Protein AF-A0A0X3NY99-F1 (afdb_monomer)

Organism: Schistocephalus solidus (NCBI:txid70667)

Mean predicted aligned error: 17.52 Å

Solvent-accessible surface area (backbone atoms only — not comparable to full-atom values): 20628 Å² total; per-residue (Å²): 119,74,72,58,57,55,53,50,52,50,50,52,51,49,51,52,50,50,49,58,66,66,65,71,75,71,83,40,80,50,35,32,21,33,35,80,56,89,59,31,29,34,32,35,40,32,80,42,65,66,62,36,57,76,69,66,36,50,80,42,57,38,45,43,56,92,52,37,36,35,38,44,75,64,87,84,78,73,93,54,57,90,90,67,53,55,82,31,26,33,63,29,76,45,14,43,20,51,46,26,52,83,72,41,95,73,23,37,31,24,41,33,44,40,46,62,32,54,64,41,66,38,40,17,30,32,54,18,42,34,61,54,24,28,31,43,36,25,54,87,21,35,40,18,37,34,37,47,23,53,41,66,30,69,42,31,26,38,40,32,35,18,53,76,34,46,61,78,47,36,40,23,38,25,67,44,48,43,37,40,39,34,37,67,29,47,72,37,53,47,39,79,48,45,30,22,19,66,91,44,73,52,34,36,33,39,37,58,41,83,42,70,52,31,87,47,51,58,48,38,36,35,69,64,83,72,93,62,91,74,82,62,86,59,44,56,48,43,79,36,88,63,54,62,72,64,66,43,76,79,44,63,53,39,54,53,25,45,52,51,38,48,49,72,58,52,74,74,74,66,77,89,78,89,72,83,89,81,91,74,91,76,90,79,78,92,80,86,77,90,85,62,101,76,52,76,64,62,55,49,51,52,69,55,51,50,57,53,53,50,50,53,53,51,52,51,50,52,53,50,50,53,53,53,54,65,72,65,68,85,79,86,84,82,89,84,87,84,86,82,87,83,81,89,83,87,84,84,88,83,90,82,90,87,84,89,86,82,88,87,134

pLDDT: mean 73.37, std 21.92, range [28.08, 96.94]

Structure (mmCIF, N/CA/C/O backbone):
data_AF-A0A0X3NY99-F1
#
_entry.id   AF-A0A0X3NY99-F1
#
loop_
_atom_site.group_PDB
_atom_site.id
_atom_site.type_symbol
_atom_site.label_atom_id
_atom_site.label_alt_id
_atom_site.label_comp_id
_atom_site.label_asym_id
_atom_site.label_entity_id
_atom_site.label_seq_id
_atom_site.pdbx_PDB_ins_code
_atom_site.Cartn_x
_atom_site.Cartn_y
_atom_site.Cartn_z
_atom_site.occupancy
_atom_site.B_iso_or_equiv
_atom_site.auth_seq_id
_atom_site.auth_comp_id
_atom_site.auth_asym_id
_atom_site.auth_atom_id
_atom_site.pdbx_PDB_model_num
ATOM 1 N N . MET A 1 1 ? -4.166 2.320 -66.058 1.00 49.53 1 MET A N 1
ATOM 2 C CA . MET A 1 1 ? -3.593 1.558 -64.921 1.00 49.53 1 MET A CA 1
ATOM 3 C C . MET A 1 1 ? -2.585 2.357 -64.080 1.00 49.53 1 MET A C 1
ATOM 5 O O . MET A 1 1 ? -2.548 2.156 -62.877 1.00 49.53 1 MET A O 1
ATOM 9 N N . GLN A 1 2 ? -1.841 3.323 -64.636 1.00 46.44 2 GLN A N 1
ATOM 10 C CA . GLN A 1 2 ? -0.800 4.085 -63.911 1.00 46.44 2 GLN A CA 1
ATOM 11 C C . GLN A 1 2 ? -1.302 4.972 -62.745 1.00 46.44 2 GLN A C 1
ATOM 13 O O . GLN A 1 2 ? -0.638 5.065 -61.718 1.00 46.44 2 GLN A O 1
ATOM 18 N N . ASN A 1 3 ? -2.510 5.546 -62.838 1.00 46.44 3 ASN A N 1
ATOM 19 C CA . ASN A 1 3 ? -3.075 6.386 -61.764 1.00 46.44 3 ASN A CA 1
ATOM 20 C C . ASN A 1 3 ? -3.508 5.599 -60.512 1.00 46.44 3 ASN A C 1
ATOM 22 O O . ASN A 1 3 ? -3.631 6.186 -59.441 1.00 46.44 3 ASN A O 1
ATOM 26 N N . MET A 1 4 ? -3.727 4.283 -60.621 1.00 48.66 4 MET A N 1
ATOM 27 C CA . MET A 1 4 ? -4.177 3.464 -59.488 1.00 48.66 4 MET A CA 1
ATOM 28 C C . MET A 1 4 ? -3.021 3.135 -58.532 1.00 48.66 4 MET A C 1
ATOM 30 O O . MET A 1 4 ? -3.202 3.145 -57.318 1.00 48.66 4 MET A O 1
ATOM 34 N N . HIS A 1 5 ? -1.814 2.934 -59.072 1.00 51.00 5 HIS A N 1
ATOM 35 C CA . HIS A 1 5 ? -0.607 2.705 -58.274 1.00 51.00 5 HIS A CA 1
ATOM 36 C C . HIS A 1 5 ? -0.169 3.956 -57.508 1.00 51.00 5 HIS A C 1
ATOM 38 O O . HIS A 1 5 ? 0.256 3.847 -56.361 1.00 51.00 5 HIS A O 1
ATOM 44 N N . LEU A 1 6 ? -0.347 5.144 -58.095 1.00 53.19 6 LEU A N 1
ATOM 45 C CA . LEU A 1 6 ? -0.031 6.407 -57.427 1.00 53.19 6 LEU A CA 1
ATOM 46 C C . LEU A 1 6 ? -0.976 6.679 -56.246 1.00 53.19 6 LEU A C 1
ATOM 48 O O . LEU A 1 6 ? -0.527 7.099 -55.184 1.00 53.19 6 LEU A O 1
ATOM 52 N N . LEU A 1 7 ? -2.271 6.380 -56.398 1.00 57.38 7 LEU A N 1
ATOM 53 C CA . LEU A 1 7 ? -3.254 6.539 -55.321 1.00 57.38 7 LEU A CA 1
ATOM 54 C C . LEU A 1 7 ? -3.035 5.536 -54.178 1.00 57.38 7 LEU A C 1
ATOM 56 O O . LEU A 1 7 ? -3.223 5.879 -53.011 1.00 57.38 7 LEU A O 1
ATOM 60 N N . LEU A 1 8 ? -2.619 4.309 -54.508 1.00 61.91 8 LEU A N 1
ATOM 61 C CA . LEU A 1 8 ? -2.281 3.285 -53.522 1.00 61.91 8 LEU A CA 1
ATOM 62 C C . LEU A 1 8 ? -1.019 3.670 -52.737 1.00 61.91 8 LEU A C 1
ATOM 64 O O . LEU A 1 8 ? -1.021 3.599 -51.512 1.00 61.91 8 LEU A O 1
ATOM 68 N N . ALA A 1 9 ? 0.018 4.155 -53.427 1.00 65.19 9 ALA A N 1
ATOM 69 C CA . ALA A 1 9 ? 1.240 4.641 -52.796 1.00 65.19 9 ALA A CA 1
ATOM 70 C C . ALA A 1 9 ? 0.967 5.838 -51.872 1.00 65.19 9 ALA A C 1
ATOM 72 O O . ALA A 1 9 ? 1.458 5.860 -50.746 1.00 65.19 9 ALA A O 1
ATOM 73 N N . LEU A 1 10 ? 0.119 6.786 -52.292 1.00 62.00 10 LEU A N 1
ATOM 74 C CA . LEU A 1 10 ? -0.266 7.923 -51.451 1.00 62.00 10 LEU A CA 1
ATOM 75 C C . LEU A 1 10 ? -1.068 7.491 -50.220 1.00 62.00 10 LEU A C 1
ATOM 77 O O . LEU A 1 10 ? -0.847 8.033 -49.143 1.00 62.00 10 LEU A O 1
ATOM 81 N N . ARG A 1 11 ? -1.969 6.506 -50.347 1.00 61.19 11 ARG A N 1
ATOM 82 C CA . ARG A 1 11 ? -2.712 5.966 -49.198 1.00 61.19 11 ARG A CA 1
ATOM 83 C C . ARG A 1 11 ? -1.803 5.247 -48.212 1.00 61.19 11 ARG A C 1
ATOM 85 O O . ARG A 1 11 ? -1.971 5.454 -47.021 1.00 61.19 11 ARG A O 1
ATOM 92 N N . ILE A 1 12 ? -0.844 4.455 -48.689 1.00 71.31 12 ILE A N 1
ATOM 93 C CA . ILE A 1 12 ? 0.133 3.760 -47.835 1.00 71.31 12 ILE A CA 1
ATOM 94 C C . ILE A 1 12 ? 1.032 4.774 -47.118 1.00 71.31 12 ILE A C 1
ATOM 96 O O . ILE A 1 12 ? 1.251 4.657 -45.914 1.00 71.31 12 ILE A O 1
ATOM 100 N N . LEU A 1 13 ? 1.489 5.809 -47.828 1.00 64.31 13 LEU A N 1
ATOM 101 C CA . LEU A 1 13 ? 2.295 6.880 -47.248 1.00 64.31 13 LEU A CA 1
ATOM 102 C C . LEU A 1 13 ? 1.503 7.671 -46.199 1.00 64.31 13 LEU A C 1
ATOM 104 O O . LEU A 1 13 ? 2.017 7.923 -45.115 1.00 64.31 13 LEU A O 1
ATOM 108 N N . PHE A 1 14 ? 0.242 8.011 -46.490 1.00 60.47 14 PHE A N 1
ATOM 109 C CA . PHE A 1 14 ? -0.636 8.699 -45.545 1.00 60.47 14 PHE A CA 1
ATOM 110 C C . PHE A 1 14 ? -0.913 7.826 -44.323 1.00 60.47 14 PHE A C 1
ATOM 112 O O . PHE A 1 14 ? -0.825 8.331 -43.215 1.00 60.47 14 PHE A O 1
ATOM 119 N N . PHE A 1 15 ? -1.144 6.519 -44.509 1.00 54.94 15 PHE A N 1
ATOM 120 C CA . PHE A 1 15 ? -1.345 5.566 -43.417 1.00 54.94 15 PHE A CA 1
ATOM 121 C C . PHE A 1 15 ? -0.111 5.494 -42.511 1.00 54.94 15 PHE A C 1
ATOM 123 O O . PHE A 1 15 ? -0.254 5.627 -41.299 1.00 54.94 15 PHE A O 1
ATOM 130 N N . HIS A 1 16 ? 1.095 5.383 -43.082 1.00 53.84 16 HIS A N 1
ATOM 131 C CA . HIS A 1 16 ? 2.349 5.393 -42.322 1.00 53.84 16 HIS A CA 1
ATOM 132 C C . HIS A 1 16 ? 2.626 6.732 -41.634 1.00 53.84 16 HIS A C 1
ATOM 134 O O . HIS A 1 16 ? 3.081 6.727 -40.495 1.00 53.84 16 HIS A O 1
ATOM 140 N N . LEU A 1 17 ? 2.307 7.865 -42.265 1.00 49.62 17 LEU A N 1
ATOM 141 C CA . LEU A 1 17 ? 2.436 9.193 -41.659 1.00 49.62 17 LEU A CA 1
ATOM 142 C C . LEU A 1 17 ? 1.430 9.404 -40.523 1.00 49.62 17 LEU A C 1
ATOM 144 O O . LEU A 1 17 ? 1.821 9.890 -39.469 1.00 49.62 17 LEU A O 1
ATOM 148 N N . THR A 1 18 ? 0.172 8.973 -40.665 1.00 50.78 18 THR A N 1
ATOM 149 C CA . THR A 1 18 ? -0.770 8.962 -39.535 1.00 50.78 18 THR A CA 1
ATOM 150 C C . THR A 1 18 ? -0.329 8.000 -38.441 1.00 50.78 18 THR A C 1
ATOM 152 O O . THR A 1 18 ? -0.473 8.347 -37.282 1.00 50.78 18 THR A O 1
ATOM 155 N N . PHE A 1 19 ? 0.263 6.845 -38.760 1.00 44.38 19 PHE A N 1
ATOM 156 C CA . PHE A 1 19 ? 0.777 5.910 -37.752 1.00 44.38 19 PHE A CA 1
ATOM 157 C C . PHE A 1 19 ? 2.019 6.453 -37.025 1.00 44.38 19 PHE A C 1
ATOM 159 O O . PHE A 1 19 ? 2.199 6.182 -35.846 1.00 44.38 19 PHE A O 1
ATOM 166 N N . LEU A 1 20 ? 2.846 7.265 -37.689 1.00 43.69 20 LEU A N 1
ATOM 167 C CA . LEU A 1 20 ? 3.987 7.962 -37.081 1.00 43.69 20 LEU A CA 1
ATOM 168 C C . LEU A 1 20 ? 3.565 9.183 -36.250 1.00 43.69 20 LEU A C 1
ATOM 170 O O . LEU A 1 20 ? 4.181 9.459 -35.228 1.00 43.69 20 LEU A O 1
ATOM 174 N N . VAL A 1 21 ? 2.507 9.893 -36.656 1.00 42.41 21 VAL A N 1
ATOM 175 C CA . VAL A 1 21 ? 1.999 11.081 -35.945 1.00 42.41 21 VAL A CA 1
ATOM 176 C C . VAL A 1 21 ? 1.042 10.707 -34.800 1.00 42.41 21 VAL A C 1
ATOM 178 O O . VAL A 1 21 ? 1.053 11.370 -33.768 1.00 42.41 21 VAL A O 1
ATOM 181 N N . TYR A 1 22 ? 0.271 9.618 -34.919 1.00 37.50 22 TYR A N 1
ATOM 182 C CA . TYR A 1 22 ? -0.543 9.053 -33.827 1.00 37.50 22 TYR A CA 1
ATOM 183 C C . TYR A 1 22 ? 0.180 7.981 -33.000 1.00 37.50 22 TYR A C 1
ATOM 185 O O . TYR A 1 22 ? -0.293 7.634 -31.924 1.00 37.50 22 TYR A O 1
ATOM 193 N N . GLY A 1 23 ? 1.329 7.475 -33.452 1.00 30.48 23 GLY A N 1
ATOM 194 C CA . GLY A 1 23 ? 2.183 6.573 -32.670 1.00 30.48 23 GLY A CA 1
ATOM 195 C C . GLY A 1 23 ? 3.039 7.286 -31.618 1.00 30.48 23 GLY A C 1
ATOM 196 O O . GLY A 1 23 ? 3.800 6.635 -30.913 1.00 30.48 23 GLY A O 1
ATOM 197 N N . GLY A 1 24 ? 2.938 8.617 -31.523 1.00 34.81 24 GLY A N 1
ATOM 198 C CA . GLY A 1 24 ? 3.736 9.466 -30.635 1.00 34.81 24 GLY A CA 1
ATOM 199 C C . GLY A 1 24 ? 3.033 9.933 -29.357 1.00 34.81 24 GLY A C 1
ATOM 200 O O . GLY A 1 24 ? 3.545 10.827 -28.690 1.00 34.81 24 GLY A O 1
ATOM 201 N N . THR A 1 25 ? 1.869 9.381 -29.002 1.00 38.03 25 THR A N 1
ATOM 202 C CA . THR A 1 25 ? 1.150 9.734 -27.763 1.00 38.03 25 THR A CA 1
ATOM 203 C C . THR A 1 25 ? 0.807 8.506 -26.929 1.00 38.03 25 THR A C 1
ATOM 205 O O . THR A 1 25 ? -0.345 8.242 -26.599 1.00 38.03 25 THR A O 1
ATOM 208 N N . GLU A 1 26 ? 1.831 7.773 -26.512 1.00 41.28 26 GLU A N 1
ATOM 209 C CA . GLU A 1 26 ? 1.700 6.824 -25.413 1.00 41.28 26 GLU A CA 1
ATOM 210 C C . GLU A 1 26 ? 2.499 7.326 -24.212 1.00 41.28 26 GLU A C 1
ATOM 212 O O . GLU A 1 26 ? 3.695 7.094 -24.092 1.00 41.28 26 GLU A O 1
ATOM 217 N N . LEU A 1 27 ? 1.807 8.005 -23.288 1.00 44.50 27 LEU A N 1
ATOM 218 C CA . LEU A 1 27 ? 2.199 8.173 -21.877 1.00 44.50 27 LEU A CA 1
ATOM 219 C C . LEU A 1 27 ? 2.242 6.795 -21.171 1.00 44.50 27 LEU A C 1
ATOM 221 O O . LEU A 1 27 ? 1.573 6.577 -20.160 1.00 44.50 27 LEU A O 1
ATOM 225 N N . ARG A 1 28 ? 2.933 5.815 -21.758 1.00 51.72 28 ARG A N 1
ATOM 226 C CA . ARG A 1 28 ? 2.834 4.414 -21.352 1.00 51.72 28 ARG A CA 1
ATOM 227 C C . ARG A 1 28 ? 3.662 4.082 -20.136 1.00 51.72 28 ARG A C 1
ATOM 229 O O . ARG A 1 28 ? 3.281 3.186 -19.388 1.00 51.72 28 ARG A O 1
ATOM 236 N N . ASP A 1 29 ? 4.766 4.765 -19.911 1.00 72.44 29 ASP A N 1
ATOM 237 C CA . ASP A 1 29 ? 5.800 4.003 -19.250 1.00 72.44 29 ASP A CA 1
ATOM 238 C C . ASP A 1 29 ? 5.868 4.257 -17.744 1.00 72.44 29 ASP A C 1
ATOM 240 O O . ASP A 1 29 ? 6.500 5.192 -17.257 1.00 72.44 29 ASP A O 1
ATOM 244 N N . CYS A 1 30 ? 5.210 3.377 -16.987 1.00 85.19 30 CYS A N 1
ATOM 245 C CA . CYS A 1 30 ? 5.759 2.984 -15.699 1.00 85.19 30 CYS A CA 1
ATOM 246 C C . CYS A 1 30 ? 6.709 1.809 -15.922 1.00 85.19 30 CYS A C 1
ATOM 248 O O . CYS A 1 30 ? 6.423 0.898 -16.698 1.00 85.19 30 CYS A O 1
ATOM 250 N N . PHE A 1 31 ? 7.852 1.835 -15.247 1.00 90.06 31 PHE A N 1
ATOM 251 C CA . PHE A 1 31 ? 8.879 0.816 -15.399 1.00 90.06 31 PHE A CA 1
ATOM 252 C C . PHE A 1 31 ? 9.045 0.114 -14.071 1.00 90.06 31 PHE A C 1
ATOM 254 O O . PHE A 1 31 ? 9.527 0.710 -13.114 1.00 90.06 31 PHE A O 1
ATOM 261 N N . CYS A 1 32 ? 8.639 -1.145 -14.004 1.00 92.81 32 CYS A N 1
ATOM 262 C CA . CYS A 1 32 ? 8.872 -1.973 -12.837 1.00 92.81 32 CYS A CA 1
ATOM 263 C C . CYS A 1 32 ? 9.519 -3.274 -13.274 1.00 92.81 32 CYS A C 1
ATOM 265 O O . CYS A 1 32 ? 9.256 -3.790 -14.358 1.00 92.81 32 CYS A O 1
ATOM 267 N N . GLY A 1 33 ? 10.366 -3.804 -12.411 1.00 92.19 33 GLY A N 1
ATOM 268 C CA . GLY A 1 33 ? 10.992 -5.091 -12.600 1.00 92.19 33 GLY A CA 1
ATOM 269 C C . GLY A 1 33 ? 11.186 -5.785 -11.268 1.00 92.19 33 GLY A C 1
ATOM 270 O O . GLY A 1 33 ? 10.981 -5.191 -10.208 1.00 92.19 33 GLY A O 1
ATOM 271 N N . TYR A 1 34 ? 11.619 -7.036 -11.308 1.00 92.06 34 TYR A N 1
ATOM 272 C CA . TYR A 1 34 ? 12.092 -7.727 -10.121 1.00 92.06 34 TYR A CA 1
ATOM 273 C C . TYR A 1 34 ? 13.532 -8.195 -10.275 1.00 92.06 34 TYR A C 1
ATOM 275 O O . TYR A 1 34 ? 14.031 -8.436 -11.373 1.00 92.06 34 TYR A O 1
ATOM 283 N N . LYS A 1 35 ? 14.195 -8.364 -9.137 1.00 91.06 35 LYS A N 1
ATOM 284 C CA . LYS A 1 35 ? 15.495 -9.015 -9.039 1.00 91.06 35 LYS A CA 1
ATOM 285 C C . LYS A 1 35 ? 15.429 -10.107 -7.988 1.00 91.06 35 LYS A C 1
ATOM 287 O O . LYS A 1 35 ? 14.761 -9.970 -6.965 1.00 91.06 35 LYS A O 1
ATOM 292 N N . ARG A 1 36 ? 16.132 -11.208 -8.229 1.00 88.31 36 ARG A N 1
ATOM 293 C CA . ARG A 1 36 ? 16.238 -12.285 -7.249 1.00 88.31 36 ARG A CA 1
ATOM 294 C C . ARG A 1 36 ? 17.092 -11.848 -6.056 1.00 88.31 36 ARG A C 1
ATOM 296 O O . ARG A 1 36 ? 18.197 -11.335 -6.224 1.00 88.31 36 ARG A O 1
ATOM 303 N N . SER A 1 37 ? 16.584 -12.097 -4.856 1.00 87.88 37 SER A N 1
ATOM 304 C CA . SER A 1 37 ? 17.276 -11.919 -3.582 1.00 87.88 37 SER A CA 1
ATOM 305 C C . SER A 1 37 ? 17.074 -13.181 -2.741 1.00 87.88 37 SER A C 1
ATOM 307 O O . SER A 1 37 ? 16.040 -13.380 -2.100 1.00 87.88 37 SER A O 1
ATOM 309 N N . GLY A 1 38 ? 18.038 -14.104 -2.823 1.00 86.69 38 GLY A N 1
ATOM 310 C CA . GLY A 1 38 ? 17.925 -15.433 -2.220 1.00 86.69 38 GLY A CA 1
ATOM 311 C C . GLY A 1 38 ? 16.775 -16.249 -2.826 1.00 86.69 38 GLY A C 1
ATOM 312 O O . GLY A 1 38 ? 16.781 -16.555 -4.020 1.00 86.69 38 GLY A O 1
ATOM 313 N N . MET A 1 39 ? 15.792 -16.609 -1.994 1.00 86.69 39 MET A N 1
ATOM 314 C CA . MET A 1 39 ? 14.594 -17.357 -2.407 1.00 86.69 39 MET A CA 1
ATOM 315 C C . MET A 1 39 ? 13.408 -16.456 -2.791 1.00 86.69 39 MET A C 1
ATOM 317 O O . MET A 1 39 ? 12.342 -16.974 -3.114 1.00 86.69 39 MET A O 1
ATOM 321 N N . LEU A 1 40 ? 13.568 -15.130 -2.750 1.00 89.19 40 LEU A N 1
ATOM 322 C CA . LEU A 1 40 ? 12.510 -14.166 -3.054 1.00 89.19 40 LEU A CA 1
ATOM 323 C C . LEU A 1 40 ? 12.812 -13.393 -4.338 1.00 89.19 40 LEU A C 1
ATOM 325 O O . LEU A 1 40 ? 13.968 -13.109 -4.655 1.00 89.19 40 LEU A O 1
ATOM 329 N N . ALA A 1 41 ? 11.759 -13.012 -5.054 1.00 91.31 41 ALA A N 1
ATOM 330 C CA . ALA A 1 41 ? 11.822 -11.976 -6.075 1.00 91.31 41 ALA A CA 1
ATOM 331 C C . ALA A 1 41 ? 11.463 -10.629 -5.438 1.00 91.31 41 ALA A C 1
ATOM 333 O O . ALA A 1 41 ? 10.401 -10.493 -4.831 1.00 91.31 41 ALA A O 1
ATOM 334 N N . MET A 1 42 ? 12.341 -9.640 -5.568 1.00 93.31 42 MET A N 1
ATOM 335 C CA . MET A 1 42 ? 12.140 -8.303 -5.022 1.00 93.31 42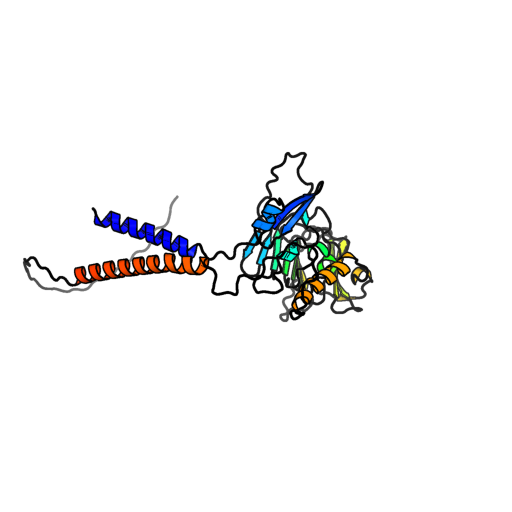 MET A CA 1
ATOM 336 C C . MET A 1 42 ? 11.734 -7.339 -6.130 1.00 93.31 42 MET A C 1
ATOM 338 O O . MET A 1 42 ? 12.495 -7.129 -7.072 1.00 93.31 42 MET A O 1
ATOM 342 N N . LEU A 1 43 ? 10.525 -6.793 -6.027 1.00 94.81 43 LEU A N 1
ATOM 343 C CA . LEU A 1 43 ? 9.932 -5.855 -6.973 1.00 94.81 43 LEU A CA 1
ATOM 344 C C . LEU A 1 43 ? 10.416 -4.428 -6.697 1.00 94.81 43 LEU A C 1
ATOM 346 O O . LEU A 1 43 ? 10.342 -3.953 -5.561 1.00 94.81 43 LEU A O 1
ATOM 350 N N . ARG A 1 44 ? 10.807 -3.724 -7.759 1.00 94.62 44 ARG A N 1
ATOM 351 C CA . ARG A 1 44 ? 11.143 -2.301 -7.742 1.00 94.62 44 ARG A CA 1
ATOM 352 C C . ARG A 1 44 ? 10.680 -1.610 -9.019 1.00 94.62 44 ARG A C 1
ATOM 354 O O . ARG A 1 44 ? 10.738 -2.184 -10.103 1.00 94.62 44 ARG A O 1
ATOM 361 N N . CYS A 1 45 ? 10.245 -0.370 -8.881 1.00 93.19 45 CYS A N 1
ATOM 362 C CA . CYS A 1 45 ? 9.914 0.532 -9.964 1.00 93.19 45 CYS A CA 1
ATOM 363 C C . CYS A 1 45 ? 10.990 1.605 -10.117 1.00 93.19 45 CYS A C 1
ATOM 365 O O . CYS A 1 45 ? 11.723 1.907 -9.177 1.00 93.19 45 CYS A O 1
ATOM 367 N N . PHE A 1 46 ? 11.090 2.134 -11.329 1.00 90.12 46 PHE A N 1
ATOM 368 C CA . PHE A 1 46 ? 12.149 3.017 -11.784 1.00 90.12 46 PHE A CA 1
ATOM 369 C C . PHE A 1 46 ? 11.547 4.176 -12.584 1.00 90.12 46 PHE A C 1
ATOM 371 O O . PHE A 1 46 ? 10.504 4.006 -13.225 1.00 90.12 46 PHE A O 1
ATOM 378 N N . PRO A 1 47 ? 12.218 5.339 -12.616 1.00 83.75 47 PRO A N 1
ATOM 379 C CA . PRO A 1 47 ? 11.730 6.498 -13.355 1.00 83.75 47 PRO A CA 1
ATOM 380 C C . PRO A 1 47 ? 11.827 6.312 -14.876 1.00 83.75 47 PRO A C 1
ATOM 382 O O . PRO A 1 47 ? 11.062 6.926 -15.612 1.00 83.75 47 PRO A O 1
ATOM 385 N N . ASN A 1 48 ? 12.758 5.479 -15.363 1.00 84.12 48 ASN A N 1
ATOM 386 C CA . ASN A 1 48 ? 12.862 5.119 -16.777 1.00 84.12 48 ASN A CA 1
ATOM 387 C C . ASN A 1 48 ? 13.387 3.683 -16.992 1.00 84.12 48 ASN A C 1
ATOM 389 O O . ASN A 1 48 ? 13.909 3.046 -16.071 1.00 84.12 48 ASN A O 1
ATOM 393 N N . LYS A 1 49 ? 13.266 3.188 -18.232 1.00 84.50 49 LYS A N 1
ATOM 394 C CA . LYS A 1 49 ? 13.731 1.855 -18.650 1.00 84.50 49 LYS A CA 1
ATOM 395 C C . LYS A 1 49 ? 15.236 1.649 -18.474 1.00 84.50 49 LYS A C 1
ATOM 397 O O . LYS A 1 49 ? 15.658 0.543 -18.138 1.00 84.50 49 LYS A O 1
ATOM 402 N N . ASP A 1 50 ? 16.032 2.687 -18.709 1.00 84.56 50 ASP A N 1
ATOM 403 C CA . ASP A 1 50 ? 17.494 2.596 -18.717 1.00 84.56 50 ASP A CA 1
ATOM 404 C C . ASP A 1 50 ? 18.033 2.301 -17.315 1.00 84.56 50 ASP A C 1
ATOM 406 O O . ASP A 1 50 ? 18.908 1.450 -17.156 1.00 84.56 50 ASP A O 1
ATOM 410 N N . PHE A 1 51 ? 17.446 2.912 -16.279 1.00 81.44 51 PHE A N 1
ATOM 411 C CA . PHE A 1 51 ? 17.780 2.606 -14.885 1.00 81.44 51 PHE A CA 1
ATOM 412 C C . PHE A 1 51 ? 17.449 1.160 -14.510 1.00 81.44 51 PHE A C 1
ATOM 414 O O . PHE A 1 51 ? 18.246 0.499 -13.845 1.00 81.44 51 PHE A O 1
ATOM 421 N N . MET A 1 52 ? 16.301 0.652 -14.963 1.00 84.31 52 MET A N 1
ATOM 422 C CA . MET A 1 52 ? 15.904 -0.736 -14.719 1.00 84.31 52 MET A CA 1
ATOM 423 C C . MET A 1 52 ? 16.875 -1.721 -15.388 1.00 84.31 52 MET A C 1
ATOM 425 O O . MET A 1 52 ? 17.302 -2.694 -14.763 1.00 84.31 52 MET A O 1
ATOM 429 N N . ALA A 1 53 ? 17.256 -1.450 -16.641 1.00 79.12 53 ALA A N 1
ATOM 430 C CA . ALA A 1 53 ? 18.194 -2.276 -17.395 1.00 79.12 53 ALA A CA 1
ATOM 431 C C . ALA A 1 53 ? 19.600 -2.257 -16.774 1.00 79.12 53 ALA A C 1
ATOM 433 O O . ALA A 1 53 ? 20.201 -3.313 -16.579 1.00 79.12 53 ALA A O 1
ATOM 434 N N . ALA A 1 54 ? 20.098 -1.077 -16.390 1.00 75.25 54 ALA A N 1
ATOM 435 C CA . ALA A 1 54 ? 21.390 -0.928 -15.720 1.00 75.25 54 ALA A CA 1
ATOM 436 C C . ALA A 1 54 ? 21.441 -1.658 -14.365 1.00 75.25 54 ALA A C 1
ATOM 438 O O . ALA A 1 54 ? 22.487 -2.174 -13.974 1.00 75.25 54 ALA A O 1
ATOM 439 N N . ALA A 1 55 ? 20.310 -1.739 -13.658 1.00 74.88 55 ALA A N 1
ATOM 440 C CA . ALA A 1 55 ? 20.194 -2.427 -12.374 1.00 74.88 55 ALA A CA 1
ATOM 441 C C . ALA A 1 55 ? 19.994 -3.956 -12.491 1.00 74.88 55 ALA A C 1
ATOM 443 O O . ALA A 1 55 ? 19.954 -4.642 -11.464 1.00 74.88 55 ALA A O 1
ATOM 444 N N . VAL A 1 56 ? 19.905 -4.496 -13.716 1.00 85.62 56 VAL A N 1
ATOM 445 C CA . VAL A 1 56 ? 19.717 -5.930 -14.013 1.00 85.62 56 VAL A CA 1
ATOM 446 C C . VAL A 1 56 ? 18.419 -6.483 -13.400 1.00 85.62 56 VAL A C 1
ATOM 448 O O . VAL A 1 56 ? 18.399 -7.547 -12.781 1.00 85.62 56 VAL A O 1
ATOM 451 N N . PHE A 1 57 ? 17.322 -5.733 -13.533 1.00 87.75 57 PHE A N 1
ATOM 452 C CA . PHE A 1 57 ? 15.986 -6.188 -13.142 1.00 87.75 57 PHE A CA 1
ATOM 453 C C . PHE A 1 57 ? 15.272 -6.837 -14.334 1.00 87.75 57 PHE A C 1
ATOM 455 O O . PHE A 1 57 ? 15.301 -6.316 -15.449 1.00 87.75 57 PHE A O 1
ATOM 462 N N . GLN A 1 58 ? 14.600 -7.962 -14.089 1.00 88.69 58 GLN A N 1
ATOM 463 C CA . GLN A 1 58 ? 13.709 -8.590 -15.062 1.00 88.69 58 GLN A CA 1
ATOM 464 C C . GLN A 1 58 ? 12.403 -7.785 -15.127 1.00 88.69 58 GLN A C 1
ATOM 466 O O . GLN A 1 58 ? 11.839 -7.480 -14.075 1.00 88.69 58 GLN A O 1
ATOM 471 N N . PRO A 1 59 ? 11.926 -7.397 -16.321 1.00 89.06 59 PRO A N 1
ATOM 472 C CA . PRO A 1 59 ? 10.776 -6.511 -16.457 1.00 89.06 59 PRO A CA 1
ATOM 473 C C . PRO A 1 59 ? 9.486 -7.167 -15.954 1.00 89.06 59 PRO A C 1
ATOM 475 O O . PRO A 1 59 ? 9.247 -8.356 -16.152 1.00 89.06 59 PRO A O 1
ATOM 478 N N . VAL A 1 60 ? 8.624 -6.359 -15.345 1.00 90.44 60 VAL A N 1
ATOM 479 C CA . VAL A 1 60 ? 7.264 -6.720 -14.937 1.00 90.44 60 VAL A CA 1
ATOM 480 C C . VAL A 1 60 ? 6.288 -5.852 -15.710 1.00 90.44 60 VAL A C 1
ATOM 482 O O . VAL A 1 60 ? 6.510 -4.649 -15.854 1.00 90.44 60 VAL A O 1
ATOM 485 N N . ALA A 1 61 ? 5.186 -6.448 -16.173 1.00 89.94 61 ALA A N 1
ATOM 486 C CA . ALA A 1 61 ? 4.110 -5.713 -16.824 1.00 89.94 61 ALA A CA 1
ATOM 487 C C . ALA A 1 61 ? 3.665 -4.541 -15.938 1.00 89.94 61 ALA A C 1
ATOM 489 O O . ALA A 1 61 ? 3.217 -4.730 -14.806 1.00 89.94 61 ALA A O 1
ATOM 490 N N . CYS A 1 62 ? 3.814 -3.327 -16.448 1.00 90.31 62 CYS A N 1
ATOM 491 C CA . CYS A 1 62 ? 3.438 -2.114 -15.752 1.00 90.31 62 CYS A CA 1
ATOM 492 C C . CYS A 1 62 ? 2.761 -1.196 -16.759 1.00 90.31 62 CYS A C 1
ATOM 494 O O . CYS A 1 62 ? 3.338 -0.860 -17.787 1.00 90.31 62 CYS A O 1
ATOM 496 N N . ASN A 1 63 ? 1.515 -0.830 -16.477 1.00 89.06 63 ASN A N 1
ATOM 497 C CA . ASN A 1 63 ? 0.701 -0.027 -17.372 1.00 89.06 63 ASN A CA 1
ATOM 498 C C . ASN A 1 63 ? 0.164 1.194 -16.641 1.00 89.06 63 ASN A C 1
ATOM 500 O O . ASN A 1 63 ? -0.449 1.078 -15.574 1.00 89.06 63 ASN A O 1
ATOM 504 N N . ARG A 1 64 ? 0.331 2.362 -17.258 1.00 86.12 64 ARG A N 1
ATOM 505 C CA . ARG A 1 64 ? -0.273 3.602 -16.792 1.00 86.12 64 ARG A CA 1
ATOM 506 C C . ARG A 1 64 ? -1.491 3.961 -17.631 1.00 86.12 64 ARG A C 1
ATOM 508 O O . ARG A 1 64 ? -1.410 4.093 -18.847 1.00 86.12 64 ARG A O 1
ATOM 515 N N . VAL A 1 65 ? -2.623 4.173 -16.966 1.00 84.56 65 VAL A N 1
ATOM 516 C CA . VAL A 1 65 ? -3.856 4.664 -17.587 1.00 84.56 65 VAL A CA 1
ATOM 517 C C . VAL A 1 65 ? -4.364 5.848 -16.773 1.00 84.56 65 VAL A C 1
ATOM 519 O O . VAL A 1 65 ? -4.995 5.673 -15.729 1.00 84.56 65 VAL A O 1
ATOM 522 N N . LYS A 1 66 ? -4.100 7.067 -17.262 1.00 82.06 66 LYS A N 1
ATOM 523 C CA . LYS A 1 66 ? -4.399 8.326 -16.555 1.00 82.06 66 LYS A CA 1
ATOM 524 C C . LYS A 1 66 ? -3.739 8.338 -15.161 1.00 82.06 66 LYS A C 1
ATOM 526 O O . LYS A 1 66 ? -2.512 8.287 -15.057 1.00 82.06 66 LYS A O 1
ATOM 531 N N . ASP A 1 67 ? -4.563 8.335 -14.116 1.00 83.56 67 ASP A N 1
ATOM 532 C CA . ASP A 1 67 ? -4.167 8.399 -12.707 1.00 83.56 67 ASP A CA 1
ATOM 533 C C . ASP A 1 67 ? -3.975 7.017 -12.064 1.00 83.56 67 ASP A C 1
ATOM 535 O O . ASP A 1 67 ? -3.625 6.931 -10.884 1.00 83.56 67 ASP A O 1
ATOM 539 N N . LEU A 1 68 ? -4.252 5.940 -12.809 1.00 89.06 68 LEU A N 1
ATOM 540 C CA . LEU A 1 68 ? -4.111 4.559 -12.363 1.00 89.06 68 LEU A CA 1
ATOM 541 C C . LEU A 1 68 ? -2.819 3.954 -12.910 1.00 89.06 68 LEU A C 1
ATOM 543 O O . LEU A 1 68 ? -2.630 3.861 -14.123 1.00 89.06 68 LEU A O 1
ATOM 547 N N . ILE A 1 69 ? -1.974 3.470 -12.006 1.00 92.69 69 ILE A N 1
ATOM 548 C CA . ILE A 1 69 ? -0.844 2.605 -12.332 1.00 92.69 69 ILE A CA 1
ATOM 549 C C . ILE A 1 69 ? -1.222 1.180 -11.961 1.00 92.69 69 ILE A C 1
ATOM 551 O O . ILE A 1 69 ? -1.605 0.907 -10.824 1.00 92.69 69 ILE A O 1
ATOM 555 N N . ARG A 1 70 ? -1.119 0.268 -12.924 1.00 92.94 70 ARG A N 1
ATOM 556 C CA . ARG A 1 70 ? -1.355 -1.159 -12.734 1.00 92.94 70 ARG A CA 1
ATOM 557 C C . ARG A 1 70 ? -0.046 -1.910 -12.907 1.00 92.94 70 ARG A C 1
ATOM 559 O O . ARG A 1 70 ? 0.558 -1.830 -13.971 1.00 92.94 70 ARG A O 1
ATOM 566 N N . ILE A 1 71 ? 0.348 -2.658 -11.885 1.00 93.75 71 ILE A N 1
ATOM 567 C CA . ILE A 1 71 ? 1.550 -3.493 -11.893 1.00 93.75 71 ILE A CA 1
ATOM 568 C C . ILE A 1 71 ? 1.120 -4.959 -11.847 1.00 93.75 71 ILE A C 1
ATOM 570 O O . ILE A 1 71 ? 0.342 -5.355 -10.977 1.00 93.75 71 ILE A O 1
ATOM 574 N N . GLY A 1 72 ? 1.623 -5.758 -12.781 1.00 90.25 72 GLY A N 1
ATOM 575 C CA . GLY A 1 72 ? 1.252 -7.153 -12.983 1.00 90.25 72 GLY A CA 1
ATOM 576 C C . GLY A 1 72 ? -0.000 -7.330 -13.842 1.00 90.25 72 GLY A C 1
ATOM 577 O O . GLY A 1 72 ? -0.352 -6.489 -14.672 1.00 90.25 72 GLY A O 1
ATOM 578 N N . GLY A 1 73 ? -0.685 -8.456 -13.639 1.00 79.31 73 GLY A N 1
ATOM 579 C CA . GLY A 1 73 ? -1.875 -8.838 -14.404 1.00 79.31 73 GLY A CA 1
ATOM 580 C C . GLY A 1 73 ? -1.603 -9.696 -15.640 1.00 79.31 73 GLY A C 1
ATOM 581 O O . GLY A 1 73 ? -2.557 -10.237 -16.196 1.00 79.31 73 GLY A O 1
ATOM 582 N N . GLU A 1 74 ? -0.337 -9.848 -16.017 1.00 76.19 74 GLU A N 1
ATOM 583 C CA . GLU A 1 74 ? 0.160 -10.880 -16.927 1.00 76.19 74 GLU A CA 1
ATOM 584 C C . GLU A 1 74 ? 0.906 -11.944 -16.113 1.00 76.19 74 GLU A C 1
ATOM 586 O O . GLU A 1 74 ? 1.403 -11.665 -15.017 1.00 76.19 74 GLU A O 1
ATOM 591 N N . GLU A 1 75 ? 0.945 -13.178 -16.616 1.00 71.25 75 GLU A N 1
ATOM 592 C CA . GLU A 1 75 ? 1.652 -14.267 -15.944 1.00 71.25 75 GLU A CA 1
ATOM 593 C C . GLU A 1 75 ? 3.161 -13.998 -15.962 1.00 71.25 75 GLU A C 1
ATOM 595 O O . GLU A 1 75 ? 3.756 -13.790 -17.019 1.00 71.25 75 GLU A O 1
ATOM 600 N N . ILE A 1 76 ? 3.791 -14.002 -14.784 1.00 71.00 76 ILE A N 1
ATOM 601 C CA . ILE A 1 76 ? 5.248 -13.902 -14.691 1.00 71.00 76 ILE A CA 1
ATOM 602 C C . ILE A 1 76 ? 5.832 -15.257 -15.077 1.00 71.00 76 ILE A C 1
ATOM 604 O O . ILE A 1 76 ? 5.760 -16.228 -14.316 1.00 71.00 76 ILE A O 1
ATOM 608 N N . VAL A 1 77 ? 6.424 -15.311 -16.267 1.00 67.69 77 VAL A N 1
ATOM 609 C CA . VAL A 1 77 ? 7.186 -16.469 -16.723 1.00 67.69 77 VAL A CA 1
ATOM 610 C C . VAL A 1 77 ? 8.564 -16.416 -16.074 1.00 67.69 77 VAL A C 1
ATOM 612 O O . VAL A 1 77 ? 9.426 -15.631 -16.453 1.00 67.69 77 VAL A O 1
ATOM 615 N N . TRP A 1 78 ? 8.765 -17.261 -15.069 1.00 70.88 78 TRP A N 1
ATOM 616 C CA . TRP A 1 78 ? 10.076 -17.461 -14.462 1.00 70.88 78 TRP A CA 1
ATOM 617 C C . TRP A 1 78 ? 10.963 -18.227 -15.451 1.00 70.88 78 TRP A C 1
ATOM 619 O O . TRP A 1 78 ? 10.679 -19.387 -15.742 1.00 70.88 78 TRP A O 1
ATOM 629 N N . GLU A 1 79 ? 12.014 -17.590 -15.969 1.00 61.47 79 GLU A N 1
ATOM 630 C CA . GLU A 1 79 ? 12.940 -18.188 -16.952 1.00 61.47 79 GLU A CA 1
ATOM 631 C C . GLU A 1 79 ? 13.800 -19.335 -16.379 1.00 61.47 79 GLU A C 1
ATOM 633 O O . GLU A 1 79 ? 14.460 -20.056 -17.126 1.00 61.47 79 GLU A O 1
ATOM 638 N N . GLU A 1 80 ? 13.796 -19.534 -15.059 1.00 61.12 80 GLU A N 1
ATOM 639 C CA . GLU A 1 80 ? 14.672 -20.484 -14.370 1.00 61.12 80 GLU A CA 1
ATOM 640 C C . GLU A 1 80 ? 14.011 -21.853 -14.121 1.00 61.12 80 GLU A C 1
ATOM 642 O O . GLU A 1 80 ? 12.788 -21.985 -14.010 1.00 61.12 80 GLU A O 1
ATOM 647 N N . SER A 1 81 ? 14.846 -22.896 -14.018 1.00 57.72 81 SER A N 1
ATOM 648 C CA . SER A 1 81 ? 14.418 -24.275 -13.753 1.00 57.72 81 SER A CA 1
ATOM 649 C C . SER A 1 81 ? 13.503 -24.359 -12.519 1.00 57.72 81 SER A C 1
ATOM 651 O O . SER A 1 81 ? 13.647 -23.584 -11.576 1.00 57.72 81 SER A O 1
ATOM 653 N N . ALA A 1 82 ? 12.579 -25.328 -12.465 1.00 60.88 82 ALA A N 1
ATOM 654 C CA . ALA A 1 82 ? 11.628 -25.462 -11.348 1.00 60.88 82 ALA A CA 1
ATOM 655 C C . ALA A 1 82 ? 12.288 -25.567 -9.952 1.00 60.88 82 ALA A C 1
ATOM 657 O O . ALA A 1 82 ? 11.622 -25.316 -8.950 1.00 60.88 82 ALA A O 1
ATOM 658 N N . LYS A 1 83 ? 13.582 -25.920 -9.877 1.00 62.34 83 LYS A N 1
ATOM 659 C CA . LYS A 1 83 ? 14.366 -25.963 -8.630 1.00 62.34 83 LYS A CA 1
ATOM 660 C C . LYS A 1 83 ? 14.877 -24.591 -8.173 1.00 62.34 83 LYS A C 1
ATOM 662 O O . LYS A 1 83 ? 15.176 -24.432 -6.996 1.00 62.34 83 LYS A O 1
ATOM 667 N N . ASP A 1 84 ? 14.941 -23.625 -9.082 1.00 65.62 84 ASP A N 1
ATOM 668 C CA . ASP A 1 84 ? 15.488 -22.286 -8.865 1.00 65.62 84 ASP A CA 1
ATOM 669 C C . ASP A 1 84 ? 14.413 -21.194 -8.834 1.00 65.62 84 ASP A C 1
ATOM 671 O O . ASP A 1 84 ? 14.715 -20.041 -8.538 1.00 65.62 84 ASP A O 1
ATOM 675 N N . ARG A 1 85 ? 13.146 -21.545 -9.080 1.00 72.56 85 ARG A N 1
ATOM 676 C CA . ARG A 1 85 ? 12.030 -20.597 -9.034 1.00 72.56 85 ARG A CA 1
ATOM 677 C C . ARG A 1 85 ? 11.944 -19.919 -7.651 1.00 72.56 85 ARG A C 1
ATOM 679 O O . ARG A 1 85 ? 11.944 -20.619 -6.634 1.00 72.56 85 ARG A O 1
ATOM 686 N N . PRO A 1 86 ? 11.805 -18.579 -7.587 1.00 78.44 86 PRO A N 1
ATOM 687 C CA . PRO A 1 86 ? 11.536 -17.883 -6.333 1.00 78.44 86 PRO A CA 1
ATOM 688 C C . PRO A 1 86 ? 10.289 -18.440 -5.638 1.00 78.44 86 PRO A C 1
ATOM 690 O O . PRO A 1 86 ? 9.274 -18.700 -6.284 1.00 78.44 86 PRO A O 1
ATOM 693 N N . LEU A 1 87 ? 10.344 -18.581 -4.312 1.00 81.75 87 LEU A N 1
ATOM 694 C CA . LEU A 1 87 ? 9.210 -19.052 -3.507 1.00 81.75 87 LEU A CA 1
ATOM 695 C C . LEU A 1 87 ? 8.042 -18.058 -3.513 1.00 81.75 87 LEU A C 1
ATOM 697 O O . LEU A 1 87 ? 6.902 -18.436 -3.262 1.00 81.75 87 LEU A O 1
ATOM 701 N N . GLY A 1 88 ? 8.325 -16.795 -3.819 1.00 86.25 88 GLY A N 1
ATOM 702 C CA . GLY A 1 88 ? 7.322 -15.780 -4.086 1.00 86.25 88 GLY A CA 1
ATOM 703 C C . GLY A 1 88 ? 7.946 -14.399 -4.247 1.00 86.25 88 GLY A C 1
ATOM 704 O O . GLY A 1 88 ? 9.170 -14.257 -4.340 1.00 86.25 88 GLY A O 1
ATOM 705 N N . MET A 1 89 ? 7.091 -13.380 -4.297 1.00 90.50 89 MET A N 1
ATOM 706 C CA . MET A 1 89 ? 7.492 -11.999 -4.539 1.00 90.50 89 MET A CA 1
ATOM 707 C C . MET A 1 89 ? 7.226 -11.109 -3.318 1.00 90.50 89 MET A C 1
ATOM 709 O O . MET A 1 89 ? 6.268 -11.312 -2.572 1.00 90.50 89 MET A O 1
ATOM 713 N N . SER A 1 90 ? 8.085 -10.113 -3.126 1.00 94.25 90 SER A N 1
ATOM 714 C CA . SER A 1 90 ? 7.932 -9.016 -2.168 1.00 94.25 90 SER A CA 1
ATOM 715 C C . SER A 1 90 ? 8.319 -7.707 -2.851 1.00 94.25 90 SER A C 1
ATOM 717 O O . SER A 1 90 ? 8.950 -7.714 -3.904 1.00 94.25 90 SER A O 1
ATOM 719 N N . ILE A 1 91 ? 7.961 -6.576 -2.257 1.00 95.50 91 ILE A N 1
ATOM 720 C CA . ILE A 1 91 ? 8.422 -5.259 -2.706 1.00 95.50 91 ILE A CA 1
ATOM 721 C C . ILE A 1 91 ? 9.733 -4.933 -1.982 1.00 95.50 91 ILE A C 1
ATOM 723 O O . ILE A 1 91 ? 9.855 -5.204 -0.783 1.00 95.50 91 ILE A O 1
ATOM 727 N N . ASP A 1 92 ? 10.712 -4.383 -2.702 1.00 94.06 92 ASP A N 1
ATOM 728 C CA . ASP A 1 92 ? 11.919 -3.820 -2.092 1.00 94.06 92 ASP A CA 1
ATOM 729 C C . ASP A 1 92 ? 11.573 -2.638 -1.169 1.00 94.06 92 ASP A C 1
ATOM 731 O O . ASP A 1 92 ? 10.615 -1.905 -1.429 1.00 94.06 92 ASP A O 1
ATOM 735 N N . PRO A 1 93 ? 12.351 -2.382 -0.104 1.00 93.31 93 PRO A N 1
ATOM 736 C CA . PRO A 1 93 ? 12.245 -1.132 0.640 1.00 93.31 93 PRO A CA 1
ATOM 737 C C . PRO A 1 93 ? 12.366 0.071 -0.306 1.00 93.31 93 PRO A C 1
ATOM 739 O O . PRO A 1 93 ? 13.315 0.148 -1.088 1.00 93.31 93 PRO A O 1
ATOM 742 N N . TYR A 1 94 ? 11.408 1.000 -0.241 1.00 92.56 94 TYR A N 1
ATOM 743 C CA . TYR A 1 94 ? 11.275 2.142 -1.158 1.00 92.56 94 TYR A CA 1
ATOM 744 C C . TYR A 1 94 ? 11.083 1.739 -2.628 1.00 92.56 94 TYR A C 1
ATOM 746 O O . TYR A 1 94 ? 11.228 2.558 -3.528 1.00 92.56 94 TYR A O 1
ATOM 754 N N . GLY A 1 95 ? 10.738 0.478 -2.897 1.00 92.50 95 GLY A N 1
ATOM 755 C CA . GLY A 1 95 ? 10.678 -0.075 -4.244 1.00 92.50 95 GLY A CA 1
ATOM 756 C C . GLY A 1 95 ? 9.631 0.591 -5.134 1.00 92.50 95 GLY A C 1
ATOM 757 O O . GLY A 1 95 ? 9.740 0.505 -6.349 1.00 92.50 95 GLY A O 1
ATOM 758 N N . LEU A 1 96 ? 8.638 1.272 -4.562 1.00 94.19 96 LEU A N 1
ATOM 759 C CA . LEU A 1 96 ? 7.595 1.978 -5.308 1.00 94.19 96 LEU A CA 1
ATOM 760 C C . LEU A 1 96 ? 7.764 3.505 -5.320 1.00 94.19 96 LEU A C 1
ATOM 762 O O . LEU A 1 96 ? 6.940 4.180 -5.932 1.00 94.19 96 LEU A O 1
ATOM 766 N N . SER A 1 97 ? 8.791 4.066 -4.670 1.00 91.81 97 SER A N 1
ATOM 767 C CA . SER A 1 97 ? 8.911 5.522 -4.479 1.00 91.81 97 SER A CA 1
ATOM 768 C C . SER A 1 97 ? 8.957 6.298 -5.794 1.00 91.81 97 SER A C 1
ATOM 770 O O . SER A 1 97 ? 8.415 7.396 -5.882 1.00 91.81 97 SER A O 1
ATOM 772 N N . ASP A 1 98 ? 9.551 5.703 -6.830 1.00 89.25 98 ASP A N 1
ATOM 773 C CA . ASP A 1 98 ? 9.717 6.324 -8.148 1.00 89.25 98 ASP A CA 1
ATOM 774 C C . ASP A 1 98 ? 8.404 6.402 -8.950 1.00 89.25 98 ASP A C 1
ATOM 776 O O . ASP A 1 98 ? 8.370 6.989 -10.028 1.00 89.25 98 ASP A O 1
ATOM 780 N N . LEU A 1 99 ? 7.302 5.842 -8.433 1.00 88.88 99 LEU A N 1
ATOM 781 C CA . LEU A 1 99 ? 5.962 6.014 -9.006 1.00 88.88 99 LEU A CA 1
ATOM 782 C C . LEU A 1 99 ? 5.311 7.344 -8.603 1.00 88.88 99 LEU A C 1
ATOM 784 O O . LEU A 1 99 ? 4.364 7.797 -9.254 1.00 88.88 99 LEU A O 1
ATOM 788 N N . ASP A 1 100 ? 5.783 7.967 -7.524 1.00 84.25 100 ASP A N 1
ATOM 789 C CA . ASP A 1 100 ? 5.354 9.298 -7.116 1.00 84.25 100 ASP A CA 1
ATOM 790 C C . ASP A 1 100 ? 6.392 10.321 -7.581 1.00 84.25 100 ASP A C 1
ATOM 792 O O . A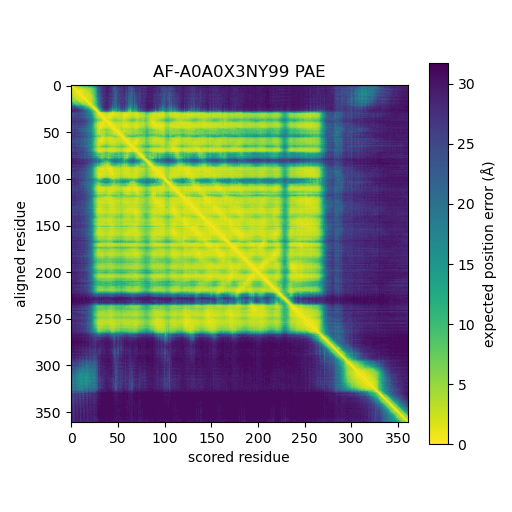SP A 1 100 ? 7.397 10.589 -6.921 1.00 84.25 100 ASP A O 1
ATOM 796 N N . PHE A 1 101 ? 6.128 10.920 -8.741 1.00 73.25 101 PHE A N 1
ATOM 797 C CA . PHE A 1 101 ? 6.932 11.991 -9.321 1.00 73.25 101 PHE A CA 1
ATOM 798 C C . PHE A 1 101 ? 6.693 13.310 -8.576 1.00 73.25 101 PHE A C 1
ATOM 800 O O . PHE A 1 101 ? 6.252 14.294 -9.167 1.00 73.25 101 PHE A O 1
ATOM 807 N N . ARG A 1 102 ? 6.967 13.323 -7.265 1.00 69.56 102 ARG A N 1
ATOM 808 C CA . ARG A 1 102 ? 6.955 14.505 -6.388 1.00 69.56 102 ARG A CA 1
ATOM 809 C C . ARG A 1 102 ? 5.636 15.285 -6.413 1.00 69.56 102 ARG A C 1
ATOM 811 O O . ARG A 1 102 ? 5.624 16.510 -6.458 1.00 69.56 102 ARG A O 1
ATOM 818 N N . GLY A 1 103 ? 4.510 14.578 -6.431 1.00 62.28 103 GLY A N 1
ATOM 819 C CA . GLY A 1 103 ? 3.183 15.196 -6.495 1.00 62.28 103 GLY A CA 1
ATOM 820 C C . GLY A 1 103 ? 2.859 15.944 -7.791 1.00 62.28 103 GLY A C 1
ATOM 821 O O . GLY A 1 103 ? 1.924 16.746 -7.804 1.00 62.28 103 GLY A O 1
ATOM 822 N N . THR A 1 104 ? 3.596 15.701 -8.877 1.00 65.69 104 THR A N 1
ATOM 823 C CA . THR A 1 104 ? 3.267 16.247 -10.202 1.00 65.69 104 THR A CA 1
ATOM 824 C C . THR A 1 104 ? 2.064 15.523 -10.818 1.00 65.69 104 THR A C 1
ATOM 826 O O . THR A 1 104 ? 1.589 14.505 -10.314 1.00 65.69 104 THR A O 1
ATOM 829 N N . ALA A 1 105 ? 1.587 15.997 -11.975 1.00 60.34 105 ALA A N 1
ATOM 830 C CA . ALA A 1 105 ? 0.538 15.316 -12.745 1.00 60.34 105 ALA A CA 1
ATOM 831 C C . ALA A 1 105 ? 0.907 13.869 -13.150 1.00 60.34 105 ALA A C 1
ATOM 833 O O . ALA A 1 105 ? 0.039 13.090 -13.536 1.00 60.34 105 ALA A O 1
ATOM 834 N N . GLN A 1 106 ? 2.188 13.497 -13.058 1.00 72.56 106 GLN A N 1
ATOM 835 C CA . GLN A 1 106 ? 2.680 12.147 -13.326 1.00 72.56 106 GLN A CA 1
ATOM 836 C C . GLN A 1 106 ? 2.758 11.278 -12.062 1.00 72.56 106 GLN A C 1
ATOM 838 O O . GLN A 1 106 ? 3.123 10.110 -12.148 1.00 72.56 106 GLN A O 1
ATOM 843 N N . SER A 1 107 ? 2.367 11.760 -10.886 1.00 82.25 107 SER A N 1
ATOM 844 C CA . SER A 1 107 ? 2.349 10.941 -9.672 1.00 82.25 107 SER A CA 1
ATOM 845 C C . SER A 1 107 ? 1.253 9.875 -9.682 1.00 82.25 107 SER A C 1
ATOM 847 O O . SER A 1 107 ? 0.154 10.077 -10.202 1.00 82.25 107 SER A O 1
ATOM 849 N N . ALA A 1 108 ? 1.548 8.711 -9.105 1.00 82.69 108 ALA A N 1
ATOM 850 C CA . ALA A 1 108 ? 0.566 7.655 -8.896 1.00 82.69 108 ALA A CA 1
ATOM 851 C C . ALA A 1 108 ? -0.494 8.096 -7.876 1.00 82.69 108 ALA A C 1
ATOM 853 O O . ALA A 1 108 ? -0.232 8.159 -6.676 1.00 82.69 108 ALA A O 1
ATOM 854 N N . THR A 1 109 ? -1.710 8.377 -8.345 1.00 92.31 109 THR A N 1
ATOM 855 C CA . THR A 1 109 ? -2.839 8.687 -7.451 1.00 92.31 109 THR A CA 1
ATOM 856 C C . THR A 1 109 ? -3.615 7.420 -7.095 1.00 92.31 109 THR A C 1
ATOM 858 O O . THR A 1 109 ? -4.100 7.276 -5.975 1.00 92.31 109 THR A O 1
ATOM 861 N N . ASN A 1 110 ? -3.705 6.468 -8.026 1.00 94.88 110 ASN A N 1
ATOM 862 C CA . ASN A 1 110 ? -4.285 5.152 -7.800 1.00 94.88 110 ASN A CA 1
ATOM 863 C C . ASN A 1 110 ? -3.280 4.072 -8.202 1.00 94.88 110 ASN A C 1
ATOM 865 O O . ASN A 1 110 ? -2.743 4.098 -9.309 1.00 94.88 110 ASN A O 1
ATOM 869 N N . LEU A 1 111 ? -3.064 3.098 -7.326 1.00 95.88 111 LEU A N 1
ATOM 870 C CA . LEU A 1 111 ? -2.176 1.967 -7.557 1.00 95.88 111 LEU A CA 1
ATOM 871 C C . LEU A 1 111 ? -2.977 0.671 -7.516 1.00 95.88 111 LEU A C 1
ATOM 873 O O . LEU A 1 111 ? -3.703 0.412 -6.555 1.00 95.88 111 LEU A O 1
ATOM 877 N N . GLN A 1 112 ? -2.822 -0.153 -8.546 1.00 95.62 112 GLN A N 1
ATOM 878 C CA . GLN A 1 112 ? -3.340 -1.510 -8.592 1.00 95.62 112 GLN A CA 1
ATOM 879 C C . GLN A 1 112 ? -2.191 -2.519 -8.648 1.00 95.62 112 GLN A C 1
ATOM 881 O O . GLN A 1 112 ? -1.386 -2.499 -9.578 1.00 95.62 112 GLN A O 1
ATOM 886 N N . LEU A 1 113 ? -2.149 -3.413 -7.663 1.00 95.38 113 LEU A N 1
ATOM 887 C CA . LEU A 1 113 ? -1.175 -4.491 -7.543 1.00 95.38 113 LEU A CA 1
ATOM 888 C C . LEU A 1 113 ? -1.852 -5.820 -7.886 1.00 95.38 113 LEU A C 1
ATOM 890 O O . LEU A 1 113 ? -2.659 -6.342 -7.117 1.00 95.38 113 LEU A O 1
ATOM 894 N N . ASP A 1 114 ? -1.495 -6.370 -9.042 1.00 93.56 114 ASP A N 1
ATOM 895 C CA . ASP A 1 114 ? -1.976 -7.655 -9.548 1.00 93.56 114 ASP A CA 1
ATOM 896 C C . ASP A 1 114 ? -0.834 -8.684 -9.560 1.00 93.56 114 ASP A C 1
ATOM 898 O O . ASP A 1 114 ? -0.631 -9.411 -10.535 1.00 93.56 114 ASP A O 1
ATOM 902 N N . LEU A 1 115 ? -0.067 -8.722 -8.469 1.00 90.25 115 LEU A N 1
ATOM 903 C CA . LEU A 1 115 ? 1.078 -9.608 -8.269 1.00 90.25 115 LEU A CA 1
ATOM 904 C C . LEU A 1 115 ? 0.916 -10.408 -6.967 1.00 90.25 115 LEU A C 1
ATOM 906 O O . LEU A 1 115 ? 0.401 -9.856 -5.992 1.00 90.25 115 LEU A O 1
ATOM 910 N N . PRO A 1 116 ? 1.364 -11.676 -6.912 1.00 86.06 116 PRO A N 1
ATOM 911 C CA . PRO A 1 116 ? 1.325 -12.489 -5.697 1.00 86.06 116 PRO A CA 1
ATOM 912 C C . PRO A 1 116 ? 2.409 -12.035 -4.700 1.00 86.06 116 PRO A C 1
ATOM 914 O O . PRO A 1 116 ? 3.481 -12.630 -4.591 1.00 86.06 116 PRO A O 1
ATOM 917 N N . LEU A 1 117 ? 2.135 -10.940 -3.986 1.00 88.19 117 LEU A N 1
ATOM 918 C CA . LEU A 1 117 ? 3.037 -10.297 -3.020 1.00 88.19 117 LEU A CA 1
ATOM 919 C C . LEU A 1 117 ? 2.770 -10.787 -1.587 1.00 88.19 117 LEU A C 1
ATOM 921 O O . LEU A 1 117 ? 2.552 -10.002 -0.664 1.00 88.19 117 LEU A O 1
ATOM 925 N N . ASN A 1 118 ? 2.715 -12.105 -1.413 1.00 85.12 118 ASN A N 1
ATOM 926 C CA . ASN A 1 118 ? 2.402 -12.762 -0.142 1.00 85.12 118 ASN A CA 1
ATOM 927 C C . ASN A 1 118 ? 3.600 -13.510 0.468 1.00 85.12 118 ASN A C 1
ATOM 929 O O . ASN A 1 118 ? 3.453 -14.148 1.507 1.00 85.12 118 ASN A O 1
ATOM 933 N N . ALA A 1 119 ? 4.783 -13.425 -0.148 1.00 81.38 119 ALA A N 1
ATOM 934 C CA . ALA A 1 119 ? 5.970 -14.147 0.311 1.00 81.38 119 ALA A CA 1
ATOM 935 C C . ALA A 1 119 ? 6.580 -13.564 1.597 1.00 81.38 119 ALA A C 1
ATOM 937 O O . ALA A 1 119 ? 7.258 -14.265 2.345 1.00 81.38 119 ALA A O 1
ATOM 938 N N . LYS A 1 120 ? 6.344 -12.273 1.850 1.00 89.25 120 LYS A N 1
ATOM 939 C CA . LYS A 1 120 ? 6.750 -11.555 3.060 1.00 89.25 120 LYS A CA 1
ATOM 940 C C . LYS A 1 120 ? 5.713 -10.481 3.374 1.00 89.25 120 LYS A C 1
ATOM 942 O O . LYS A 1 120 ? 5.157 -9.887 2.454 1.00 89.25 120 LYS A O 1
ATOM 947 N N . PHE A 1 121 ? 5.495 -10.208 4.660 1.00 91.38 121 PHE A N 1
ATOM 948 C CA . PHE A 1 121 ? 4.723 -9.043 5.084 1.00 91.38 121 PHE A CA 1
ATOM 949 C C . PHE A 1 121 ? 5.365 -7.754 4.557 1.00 91.38 121 PHE A C 1
ATOM 951 O O . PHE A 1 121 ? 6.517 -7.447 4.873 1.00 91.38 121 PHE A O 1
ATOM 958 N N . LEU A 1 122 ? 4.606 -7.020 3.752 1.00 95.19 122 LEU A N 1
ATOM 959 C CA . LEU A 1 122 ? 4.937 -5.688 3.280 1.00 95.19 122 LEU A CA 1
ATOM 960 C C . LEU A 1 122 ? 4.732 -4.716 4.440 1.00 95.19 122 LEU A C 1
ATOM 962 O O . LEU A 1 122 ? 3.627 -4.595 4.970 1.00 95.19 122 LEU A O 1
ATOM 966 N N . ASP A 1 123 ? 5.806 -4.051 4.840 1.00 95.12 123 ASP A N 1
ATOM 967 C CA . ASP A 1 123 ? 5.801 -3.023 5.873 1.00 95.12 123 ASP A CA 1
ATOM 968 C C . ASP A 1 123 ? 5.731 -1.620 5.251 1.00 95.12 123 ASP A C 1
ATOM 970 O O . ASP A 1 123 ? 5.582 -1.441 4.038 1.00 95.12 123 ASP A O 1
ATOM 974 N N . SER A 1 124 ? 5.843 -0.597 6.093 1.00 95.00 124 SER A N 1
ATOM 975 C CA . SER A 1 124 ? 5.792 0.799 5.662 1.00 95.00 124 SER A CA 1
ATOM 976 C C . SER A 1 124 ? 6.918 1.197 4.702 1.00 95.00 124 SER A C 1
ATOM 978 O O . SER A 1 124 ? 6.796 2.236 4.055 1.00 95.00 124 SER A O 1
ATOM 980 N N . PHE A 1 125 ? 8.006 0.422 4.584 1.00 95.88 125 PHE A N 1
ATOM 981 C CA . PHE A 1 125 ? 9.054 0.707 3.604 1.00 95.88 125 PHE A CA 1
ATOM 982 C C . PHE A 1 125 ? 8.620 0.367 2.184 1.00 95.88 125 PHE A C 1
ATOM 984 O O . PHE A 1 125 ? 9.005 1.078 1.260 1.00 95.88 125 PHE A O 1
ATOM 991 N N . ALA A 1 126 ? 7.808 -0.675 1.995 1.00 95.12 126 ALA A N 1
ATOM 992 C CA . ALA A 1 126 ? 7.325 -1.072 0.672 1.00 95.12 126 ALA A CA 1
ATOM 993 C C . ALA A 1 126 ? 6.535 0.053 -0.024 1.00 95.12 126 ALA A C 1
ATOM 995 O O . ALA A 1 126 ? 6.613 0.212 -1.242 1.00 95.12 126 ALA A O 1
AT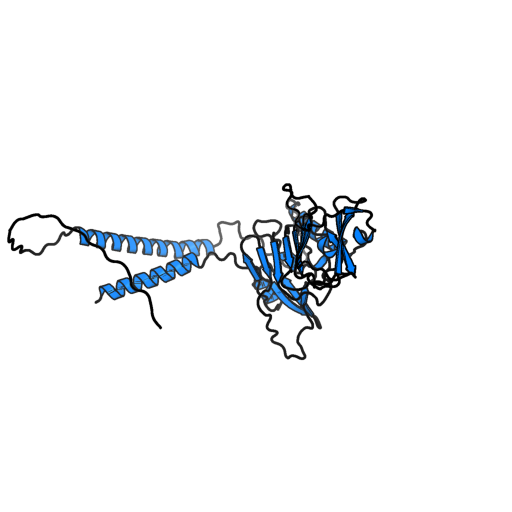OM 996 N N . PHE A 1 127 ? 5.804 0.854 0.758 1.00 94.38 127 PHE A N 1
ATOM 997 C CA . PHE A 1 127 ? 4.941 1.937 0.273 1.00 94.38 127 PHE A CA 1
ATOM 998 C C . PHE A 1 127 ? 5.517 3.343 0.507 1.00 94.38 127 PHE A C 1
ATOM 1000 O O . PHE A 1 127 ? 4.853 4.343 0.233 1.00 94.38 127 PHE A O 1
ATOM 1007 N N . ALA A 1 128 ? 6.740 3.444 1.029 1.00 92.62 128 ALA A N 1
ATOM 1008 C CA . ALA A 1 128 ? 7.384 4.723 1.299 1.00 92.62 128 ALA A CA 1
ATOM 1009 C C . ALA A 1 128 ? 7.586 5.545 0.011 1.00 92.62 128 ALA A C 1
ATOM 1011 O O . ALA A 1 128 ? 7.859 4.994 -1.055 1.00 92.62 128 ALA A O 1
ATOM 1012 N N . GLY A 1 129 ? 7.464 6.872 0.114 1.00 88.88 129 GLY A N 1
ATOM 1013 C CA . GLY A 1 129 ? 7.575 7.789 -1.027 1.00 88.88 129 GLY A CA 1
ATOM 1014 C C . GLY A 1 129 ? 6.281 7.989 -1.825 1.00 88.88 129 GLY A C 1
ATOM 1015 O O . GLY A 1 129 ? 6.216 8.910 -2.625 1.00 88.88 129 GLY A O 1
ATOM 1016 N N . LEU A 1 130 ? 5.218 7.214 -1.574 1.00 92.38 130 LEU A N 1
ATOM 1017 C CA . LEU A 1 130 ? 3.916 7.347 -2.250 1.00 92.38 130 LEU A CA 1
ATOM 1018 C C . LEU A 1 130 ? 3.001 8.402 -1.592 1.00 92.38 130 LEU A C 1
ATOM 1020 O O . LEU A 1 130 ? 1.858 8.130 -1.221 1.00 92.38 130 LEU A O 1
ATOM 1024 N N . SER A 1 131 ? 3.503 9.623 -1.428 1.00 90.25 131 SER A N 1
ATOM 1025 C CA . SER A 1 131 ? 2.815 10.742 -0.761 1.00 90.25 131 SER A CA 1
ATOM 1026 C C . SER A 1 131 ? 1.498 11.181 -1.426 1.00 90.25 131 SER A C 1
ATOM 1028 O O . SER A 1 131 ? 0.608 11.724 -0.765 1.00 90.25 131 SER A O 1
ATOM 1030 N N . SER A 1 132 ? 1.365 10.947 -2.732 1.00 91.75 132 SER A N 1
ATOM 1031 C CA . SER A 1 132 ? 0.214 11.347 -3.549 1.00 91.75 132 SER A CA 1
ATOM 1032 C C . SER A 1 132 ? -0.857 10.265 -3.686 1.00 91.75 132 SER A C 1
ATOM 1034 O O . SER A 1 132 ? -1.921 10.526 -4.252 1.00 91.75 132 SER A O 1
ATOM 1036 N N . LEU A 1 133 ? -0.598 9.064 -3.162 1.00 94.38 133 LEU A N 1
ATOM 1037 C CA . LEU A 1 133 ? -1.470 7.912 -3.336 1.00 94.38 133 LEU A CA 1
ATOM 1038 C C . LEU A 1 133 ? -2.786 8.089 -2.569 1.00 94.38 133 LEU A C 1
ATOM 1040 O O . LEU A 1 133 ? -2.791 8.204 -1.345 1.00 94.38 133 LEU A O 1
ATOM 1044 N N . LYS A 1 134 ? -3.904 8.046 -3.300 1.00 95.75 134 LYS A N 1
ATOM 1045 C CA . LYS A 1 134 ? -5.275 8.100 -2.768 1.00 95.75 134 LYS A CA 1
ATOM 1046 C C . LYS A 1 134 ? -5.979 6.753 -2.757 1.00 95.75 134 LYS A C 1
ATOM 1048 O O . LYS A 1 134 ? -6.823 6.511 -1.896 1.00 95.75 134 LYS A O 1
ATOM 1053 N N . GLY A 1 135 ? -5.657 5.885 -3.714 1.00 96.81 135 GLY A N 1
ATOM 1054 C CA . GLY A 1 135 ? -6.307 4.588 -3.871 1.00 96.81 135 GLY A CA 1
ATOM 1055 C C . GLY A 1 135 ? -5.312 3.443 -3.990 1.00 96.81 135 GLY A C 1
ATOM 1056 O O . GLY A 1 135 ? -4.475 3.459 -4.888 1.00 96.81 135 GLY A O 1
ATOM 1057 N N . LEU A 1 136 ? -5.445 2.421 -3.144 1.00 96.94 136 LEU A N 1
ATOM 1058 C CA . LEU A 1 136 ? -4.707 1.159 -3.260 1.00 96.94 136 LEU A CA 1
ATOM 1059 C C . LEU A 1 136 ? -5.669 0.013 -3.589 1.00 96.94 136 LEU A C 1
ATOM 1061 O O . LEU A 1 136 ? -6.649 -0.207 -2.881 1.00 96.94 136 LEU A O 1
ATOM 1065 N N . ARG A 1 137 ? -5.388 -0.742 -4.654 1.00 96.31 137 ARG A N 1
ATOM 1066 C CA . ARG A 1 137 ? -6.210 -1.868 -5.115 1.00 96.31 137 ARG A CA 1
ATOM 1067 C C . ARG A 1 137 ? -5.365 -3.129 -5.245 1.00 96.31 137 ARG A C 1
ATOM 1069 O O . ARG A 1 137 ? -4.492 -3.203 -6.095 1.00 96.31 137 ARG A O 1
ATOM 1076 N N . ALA A 1 138 ? -5.671 -4.143 -4.456 1.00 94.88 138 ALA A N 1
ATOM 1077 C CA . ALA A 1 138 ? -5.027 -5.450 -4.493 1.00 94.88 138 ALA A CA 1
ATOM 1078 C C . ALA A 1 138 ? -6.060 -6.547 -4.198 1.00 94.88 138 ALA A C 1
ATOM 1080 O O . ALA A 1 138 ? -6.011 -7.244 -3.190 1.00 94.88 138 ALA A O 1
ATOM 1081 N N . TRP A 1 139 ? -7.077 -6.631 -5.059 1.00 92.12 139 TRP A N 1
ATOM 1082 C CA . TRP A 1 139 ? -8.172 -7.599 -4.924 1.00 92.12 139 TRP A CA 1
ATOM 1083 C C . TRP A 1 139 ? -7.988 -8.834 -5.808 1.00 92.12 139 TRP A C 1
ATOM 1085 O O . TRP A 1 139 ? -8.539 -9.889 -5.508 1.00 92.12 139 TRP A O 1
ATOM 1095 N N . ARG A 1 140 ? -7.211 -8.724 -6.894 1.00 90.56 140 ARG A N 1
ATOM 1096 C CA . ARG A 1 140 ? -6.953 -9.846 -7.811 1.00 90.56 140 ARG A CA 1
ATOM 1097 C C . ARG A 1 140 ? -5.925 -10.835 -7.275 1.00 90.56 140 ARG A C 1
ATOM 1099 O O . ARG A 1 140 ? -5.950 -11.991 -7.672 1.00 90.56 140 ARG A O 1
ATOM 1106 N N . GLN A 1 141 ? -5.034 -10.376 -6.403 1.00 90.31 141 GLN A N 1
ATOM 1107 C CA . GLN A 1 141 ? -3.997 -11.176 -5.762 1.00 90.31 141 GLN A CA 1
ATOM 1108 C C . GLN A 1 141 ? -3.987 -10.875 -4.264 1.00 90.31 141 GLN A C 1
ATOM 1110 O O . GLN A 1 141 ? -4.319 -9.764 -3.854 1.00 90.31 141 GLN A O 1
ATOM 1115 N N . SER A 1 142 ? -3.628 -11.865 -3.448 1.00 88.19 142 SER A N 1
ATOM 1116 C CA . SER A 1 142 ? -3.478 -11.692 -2.001 1.00 88.19 142 SER A CA 1
ATOM 1117 C C . SER A 1 142 ? -2.203 -10.920 -1.673 1.00 88.19 142 SER A C 1
ATOM 1119 O O . SER A 1 142 ? -1.140 -11.242 -2.211 1.00 88.19 142 SER A O 1
ATOM 1121 N N . LEU A 1 143 ? -2.287 -9.977 -0.735 1.00 93.25 143 LEU A N 1
ATOM 1122 C CA . LEU A 1 143 ? -1.114 -9.338 -0.136 1.00 93.25 143 LEU A CA 1
ATOM 1123 C C . LEU A 1 143 ? -0.837 -9.921 1.247 1.00 93.25 143 LEU A C 1
ATOM 1125 O O . LEU A 1 143 ? -1.765 -10.309 1.951 1.00 93.25 143 LEU A O 1
ATOM 1129 N N . ALA A 1 144 ? 0.422 -9.921 1.667 1.00 94.12 144 ALA A N 1
ATOM 1130 C CA . ALA A 1 144 ? 0.758 -10.008 3.083 1.00 94.12 144 ALA A CA 1
ATOM 1131 C C . ALA A 1 144 ? 1.097 -8.595 3.575 1.00 94.12 144 ALA A C 1
ATOM 1133 O O . ALA A 1 144 ? 2.084 -8.023 3.127 1.00 94.12 144 ALA A O 1
ATOM 1134 N N . LEU A 1 145 ? 0.287 -8.009 4.458 1.00 95.31 145 LEU A N 1
ATOM 1135 C CA . LEU A 1 145 ? 0.486 -6.645 4.966 1.00 95.31 145 LEU A CA 1
ATOM 1136 C C . LEU A 1 145 ? 0.812 -6.657 6.459 1.00 95.31 145 LEU A C 1
ATOM 1138 O O . LEU A 1 145 ? 0.124 -7.302 7.249 1.00 95.31 145 LEU A O 1
ATOM 1142 N N . GLU A 1 146 ? 1.851 -5.919 6.845 1.00 95.88 146 GLU A N 1
ATOM 1143 C CA . GLU A 1 146 ? 2.116 -5.617 8.250 1.00 95.88 146 GLU A CA 1
ATOM 1144 C C . GLU A 1 146 ? 1.097 -4.594 8.768 1.00 95.88 146 GLU A C 1
ATOM 1146 O O . GLU A 1 146 ? 0.599 -3.751 8.013 1.00 95.88 146 GLU A O 1
ATOM 1151 N N . SER A 1 147 ? 0.795 -4.653 10.064 1.00 95.56 147 SER A N 1
ATOM 1152 C CA . SER A 1 147 ? -0.278 -3.887 10.688 1.00 95.56 147 SER A CA 1
ATOM 1153 C C . SER A 1 147 ? -0.245 -2.375 10.445 1.00 95.56 147 SER A C 1
ATOM 1155 O O . SER A 1 147 ? -1.297 -1.753 10.315 1.00 95.56 147 SER A O 1
ATOM 1157 N N . CYS A 1 148 ? 0.937 -1.768 10.368 1.00 95.88 148 CYS A N 1
ATOM 1158 C CA . CYS A 1 148 ? 1.119 -0.324 10.225 1.00 95.88 148 CYS A CA 1
ATOM 1159 C C . CYS A 1 148 ? 1.590 0.099 8.827 1.00 95.88 148 CYS A C 1
ATOM 1161 O O . CYS A 1 148 ? 1.858 1.284 8.611 1.00 95.88 148 CYS A O 1
ATOM 1163 N N . SER A 1 149 ? 1.659 -0.841 7.881 1.00 95.25 149 SER A N 1
ATOM 1164 C CA . SER A 1 149 ? 2.203 -0.644 6.530 1.00 95.25 149 SER A CA 1
ATOM 1165 C C . SER A 1 149 ? 1.567 0.512 5.750 1.00 95.25 149 SER A C 1
ATOM 1167 O O . SER A 1 149 ? 2.251 1.207 5.001 1.00 95.25 149 SER A O 1
ATOM 1169 N N . LEU A 1 150 ? 0.269 0.756 5.955 1.00 95.50 150 LEU A N 1
ATOM 1170 C CA . LEU A 1 150 ? -0.500 1.787 5.248 1.00 95.50 150 LEU A CA 1
ATOM 1171 C C . LEU A 1 150 ? -0.686 3.081 6.057 1.00 95.50 150 LEU A C 1
ATOM 1173 O O . LEU A 1 150 ? -1.099 4.098 5.503 1.00 95.50 150 LEU A O 1
ATOM 1177 N N . ALA A 1 151 ? -0.342 3.084 7.348 1.00 94.19 151 ALA A N 1
ATOM 1178 C CA . ALA A 1 151 ? -0.536 4.232 8.240 1.00 94.19 151 ALA A CA 1
ATOM 1179 C C . ALA A 1 151 ? 0.372 5.432 7.900 1.00 94.19 151 ALA A C 1
ATOM 1181 O O . ALA A 1 151 ? 0.198 6.528 8.434 1.00 94.19 151 ALA A O 1
ATOM 1182 N N . GLY A 1 152 ? 1.383 5.222 7.051 1.00 88.88 152 GLY A N 1
ATOM 1183 C CA . GLY A 1 152 ? 2.330 6.248 6.609 1.00 88.88 152 GLY A CA 1
ATOM 1184 C C . GLY A 1 152 ? 1.897 7.028 5.373 1.00 88.88 152 GLY A C 1
ATOM 1185 O O . GLY A 1 152 ? 2.600 7.961 4.998 1.00 88.88 152 GLY A O 1
ATOM 1186 N N . LEU A 1 153 ? 0.782 6.656 4.741 1.00 93.44 153 LEU A N 1
ATOM 1187 C CA . LEU A 1 153 ? 0.331 7.232 3.477 1.00 93.44 153 LEU A CA 1
ATOM 1188 C C . LEU A 1 153 ? -0.649 8.390 3.742 1.00 93.44 153 LEU A C 1
ATOM 1190 O O . LEU A 1 153 ? -1.810 8.140 4.069 1.00 93.44 153 LEU A O 1
ATOM 1194 N N . PRO A 1 154 ? -0.219 9.659 3.603 1.00 90.50 154 PRO A N 1
ATOM 1195 C CA . PRO A 1 154 ? -0.962 10.805 4.131 1.00 90.50 154 PRO A CA 1
ATOM 1196 C C . PRO A 1 154 ? -2.264 11.095 3.379 1.00 90.50 154 PRO A C 1
ATOM 1198 O O . PRO A 1 154 ? -3.184 11.670 3.950 1.00 90.50 154 PRO A O 1
ATOM 1201 N N . LYS A 1 155 ? -2.357 10.714 2.099 1.00 93.56 155 LYS A N 1
ATOM 1202 C CA . LYS A 1 155 ? -3.522 10.976 1.237 1.00 93.56 155 LYS A CA 1
ATOM 1203 C C . LYS A 1 155 ? -4.344 9.725 0.931 1.00 93.56 155 LYS A C 1
ATOM 1205 O O . LYS A 1 155 ? -5.241 9.799 0.100 1.00 93.56 155 LYS A O 1
ATOM 1210 N N . LEU A 1 156 ? -4.054 8.589 1.571 1.00 96.00 156 LEU A N 1
ATOM 1211 C CA . LEU A 1 156 ? -4.735 7.333 1.270 1.00 96.00 156 LEU A CA 1
ATOM 1212 C C . LEU A 1 156 ? -6.187 7.382 1.758 1.00 96.00 156 LEU A C 1
ATOM 1214 O O . LEU A 1 156 ? -6.451 7.384 2.957 1.00 96.00 156 LEU A O 1
ATOM 1218 N N . GLU A 1 157 ? -7.121 7.384 0.814 1.00 95.62 157 GLU A N 1
ATOM 1219 C CA . GLU A 1 157 ? -8.559 7.496 1.065 1.00 95.62 157 GLU A CA 1
ATOM 1220 C C . GLU A 1 157 ? -9.274 6.155 0.897 1.00 95.62 157 GLU A C 1
ATOM 1222 O O . GLU A 1 157 ? -10.183 5.831 1.664 1.00 95.62 157 GLU A O 1
ATOM 1227 N N . THR A 1 158 ? -8.884 5.379 -0.117 1.00 95.56 158 THR A N 1
ATOM 1228 C CA . THR A 1 158 ? -9.599 4.164 -0.523 1.00 95.56 158 THR A CA 1
ATOM 1229 C C . THR A 1 158 ? -8.662 2.971 -0.610 1.00 95.56 158 THR A C 1
ATOM 1231 O O . THR A 1 158 ? -7.586 3.034 -1.208 1.00 95.56 158 THR A O 1
ATOM 1234 N N . VAL A 1 159 ? -9.083 1.857 -0.020 1.00 96.62 159 VAL A N 1
ATOM 1235 C CA . VAL A 1 159 ? -8.322 0.608 -0.043 1.00 96.62 159 VAL A CA 1
ATOM 1236 C C . VAL A 1 159 ? -9.241 -0.524 -0.483 1.00 96.62 159 VAL A C 1
ATOM 1238 O O . VAL A 1 159 ? -10.345 -0.678 0.029 1.00 96.62 159 VAL A O 1
ATOM 1241 N N . VAL A 1 160 ? -8.800 -1.325 -1.450 1.00 96.00 160 VAL A N 1
ATOM 1242 C CA . VAL A 1 160 ? -9.520 -2.518 -1.903 1.00 96.00 160 VAL A CA 1
ATOM 1243 C C . VAL A 1 160 ? -8.594 -3.716 -1.786 1.00 96.00 160 VAL A C 1
ATOM 1245 O O . VAL A 1 160 ? -7.605 -3.777 -2.512 1.00 96.00 160 VAL A O 1
ATOM 1248 N N . LEU A 1 161 ? -8.906 -4.667 -0.909 1.00 95.44 161 LEU A N 1
ATOM 1249 C CA . LEU A 1 161 ? -8.077 -5.854 -0.673 1.00 95.44 161 LEU A CA 1
ATOM 1250 C C . LEU A 1 161 ? -8.853 -7.134 -0.962 1.00 95.44 161 LEU A C 1
ATOM 1252 O O . LEU A 1 161 ? -10.079 -7.187 -0.852 1.00 95.44 161 LEU A O 1
ATOM 1256 N N . ASN A 1 162 ? -8.120 -8.188 -1.302 1.00 93.44 162 ASN A N 1
ATOM 1257 C CA . ASN A 1 162 ? -8.660 -9.537 -1.279 1.00 93.44 162 ASN A CA 1
ATOM 1258 C C . ASN A 1 162 ? -8.802 -10.003 0.178 1.00 93.44 162 ASN A C 1
ATOM 1260 O O . ASN A 1 162 ? -7.871 -9.834 0.966 1.00 93.44 162 ASN A O 1
ATOM 1264 N N . CYS A 1 163 ? -9.932 -10.610 0.531 1.00 91.62 163 CYS A N 1
ATOM 1265 C CA . CYS A 1 163 ? -10.166 -11.201 1.847 1.00 91.62 163 CYS A CA 1
ATOM 1266 C C . CYS A 1 163 ? -9.225 -12.379 2.164 1.00 91.62 163 CYS A C 1
ATOM 1268 O O . CYS A 1 163 ? -9.031 -12.696 3.332 1.00 91.62 163 CYS A O 1
ATOM 1270 N N . SER A 1 164 ? -8.593 -12.983 1.151 1.00 89.50 164 SER A N 1
ATOM 1271 C CA . SER A 1 164 ? -7.526 -13.975 1.321 1.00 89.50 164 SER A CA 1
ATOM 1272 C C . SER A 1 164 ? -6.146 -13.361 1.610 1.00 89.50 164 SER A C 1
ATOM 1274 O O . SER A 1 164 ? -5.152 -14.084 1.636 1.00 89.50 164 SER A O 1
ATOM 1276 N N . SER A 1 165 ? -6.048 -12.034 1.746 1.00 91.25 165 SER A N 1
ATOM 1277 C CA . SER A 1 165 ? -4.808 -11.359 2.144 1.00 91.25 165 SER A CA 1
ATOM 1278 C C . SER A 1 165 ? -4.477 -11.662 3.606 1.00 91.25 165 SER A C 1
ATOM 1280 O O . SER A 1 165 ? -5.370 -11.806 4.440 1.00 91.25 165 SER A O 1
ATOM 1282 N N . THR A 1 166 ? -3.189 -11.739 3.921 1.00 90.50 166 THR A N 1
ATOM 1283 C CA . THR A 1 166 ? -2.690 -12.074 5.257 1.00 90.50 166 THR A CA 1
ATOM 1284 C C . THR A 1 166 ? -2.315 -10.803 6.012 1.00 90.50 166 THR A C 1
ATOM 1286 O O . THR A 1 166 ? -1.627 -9.935 5.474 1.00 90.50 166 THR A O 1
ATOM 1289 N N . PHE A 1 167 ? -2.716 -10.715 7.280 1.00 88.44 167 PHE A N 1
ATOM 1290 C CA . PHE A 1 167 ? -2.460 -9.569 8.156 1.00 88.44 167 PHE A CA 1
ATOM 1291 C C . PHE A 1 167 ? -1.869 -10.036 9.481 1.00 88.44 167 PHE A C 1
ATOM 1293 O O . PHE A 1 167 ? -2.147 -11.152 9.918 1.00 88.44 167 PHE A O 1
ATOM 1300 N N . THR A 1 168 ? -1.100 -9.180 10.154 1.00 81.62 168 THR A N 1
ATOM 1301 C CA . THR A 1 168 ? -0.484 -9.549 11.435 1.00 81.62 168 THR A CA 1
ATOM 1302 C C . THR A 1 168 ? -1.481 -9.654 12.587 1.00 81.62 168 THR A C 1
ATOM 1304 O O . THR A 1 168 ? -1.108 -10.252 13.582 1.00 81.62 168 THR A O 1
ATOM 1307 N N . ASN A 1 169 ? -2.678 -9.048 12.476 1.00 87.19 169 ASN A N 1
ATOM 1308 C CA . ASN A 1 169 ? -3.896 -9.187 13.321 1.00 87.19 169 ASN A CA 1
ATOM 1309 C C . ASN A 1 169 ? -4.859 -8.002 13.085 1.00 87.19 169 ASN A C 1
ATOM 1311 O O . ASN A 1 169 ? -6.072 -8.092 13.279 1.00 87.19 169 ASN A O 1
ATOM 1315 N N . PHE A 1 170 ? -4.307 -6.858 12.689 1.00 94.75 170 PHE A N 1
ATOM 1316 C CA . PHE A 1 170 ? -5.044 -5.637 12.396 1.00 94.75 170 PHE A CA 1
ATOM 1317 C C . PHE A 1 170 ? -4.372 -4.874 11.254 1.00 94.75 170 PHE A C 1
ATOM 1319 O O . PHE A 1 170 ? -3.255 -5.201 10.865 1.00 94.75 170 PHE A O 1
ATOM 1326 N N . LEU A 1 171 ? -5.051 -3.858 10.734 1.00 95.62 171 LEU A N 1
ATOM 1327 C CA . LEU A 1 171 ? -4.506 -2.852 9.836 1.00 95.62 171 LEU A CA 1
ATOM 1328 C C . LEU A 1 171 ? -4.881 -1.468 10.344 1.00 95.62 171 LEU A C 1
ATOM 1330 O O . LEU A 1 171 ? -6.054 -1.195 10.599 1.00 95.62 171 LEU A O 1
ATOM 1334 N N . THR A 1 172 ? -3.889 -0.597 10.457 1.00 96.25 172 THR A N 1
ATOM 1335 C CA . THR A 1 172 ? -4.074 0.799 10.839 1.00 96.25 172 THR A CA 1
ATOM 1336 C C . THR A 1 172 ? -4.033 1.686 9.605 1.00 96.25 172 THR A C 1
ATOM 1338 O O . THR A 1 172 ? -3.108 1.621 8.793 1.00 96.25 172 THR A O 1
ATOM 1341 N N . PHE A 1 173 ? -5.025 2.560 9.501 1.00 95.25 173 PHE A N 1
ATOM 1342 C CA . PHE A 1 173 ? -5.143 3.566 8.462 1.00 95.25 173 PHE A CA 1
ATOM 1343 C C . PHE A 1 173 ? -4.961 4.963 9.047 1.00 95.25 173 PHE A C 1
ATOM 1345 O O . PHE A 1 173 ? -5.346 5.238 10.189 1.00 95.25 173 PHE A O 1
ATOM 1352 N N . GLY A 1 174 ? -4.361 5.830 8.235 1.00 89.19 174 GLY A N 1
ATOM 1353 C CA . GLY A 1 174 ? -4.148 7.227 8.571 1.00 89.19 174 GLY A CA 1
ATOM 1354 C C . GLY A 1 174 ? -5.416 8.077 8.498 1.00 89.19 174 GLY A C 1
ATOM 1355 O O . GLY A 1 174 ? -6.538 7.606 8.323 1.00 89.19 174 GLY A O 1
ATOM 1356 N N . ASP A 1 175 ? -5.168 9.369 8.593 1.00 87.06 175 ASP A N 1
ATOM 1357 C CA . ASP A 1 175 ? -6.095 10.480 8.735 1.00 87.06 175 ASP A CA 1
ATOM 1358 C C . ASP A 1 175 ? -6.998 10.733 7.524 1.00 87.06 175 ASP A C 1
ATOM 1360 O O . ASP A 1 175 ? -8.155 11.114 7.695 1.00 87.06 175 ASP A O 1
ATOM 1364 N N . SER A 1 176 ? -6.519 10.455 6.313 1.00 91.44 176 SER A N 1
ATOM 1365 C CA . SER A 1 176 ? -7.314 10.626 5.088 1.00 91.44 176 SER A CA 1
ATOM 1366 C C . SER A 1 176 ? -8.232 9.443 4.767 1.00 91.44 176 SER A C 1
ATOM 1368 O O . SER A 1 176 ? -8.971 9.498 3.786 1.00 91.44 176 SER A O 1
ATOM 1370 N N . PHE A 1 177 ? -8.209 8.371 5.562 1.00 93.12 177 PHE A N 1
ATOM 1371 C CA . PHE A 1 177 ? -8.919 7.137 5.243 1.00 93.12 177 PHE A CA 1
ATOM 1372 C C . PHE A 1 177 ? -10.445 7.310 5.245 1.00 93.12 177 PHE A C 1
ATOM 1374 O O . PHE A 1 177 ? -11.052 7.768 6.219 1.00 93.12 177 PHE A O 1
ATOM 1381 N N . ARG A 1 178 ? -11.080 6.894 4.144 1.00 91.38 178 ARG A N 1
ATOM 1382 C CA . ARG A 1 178 ? -12.529 7.005 3.927 1.00 91.38 178 ARG A CA 1
ATOM 1383 C C . ARG A 1 178 ? -13.214 5.658 3.813 1.00 91.38 178 ARG A C 1
ATOM 1385 O O . ARG A 1 178 ? -14.276 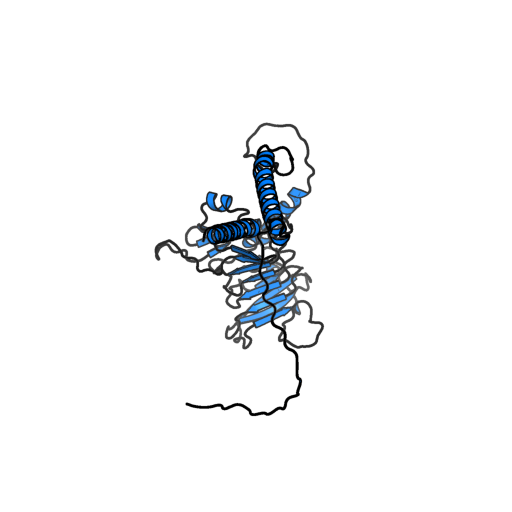5.477 4.402 1.00 91.38 178 ARG A O 1
ATOM 1392 N N . SER A 1 179 ? -12.634 4.736 3.047 1.00 92.38 179 SER A N 1
ATOM 1393 C CA . SER A 1 179 ? -13.273 3.449 2.788 1.00 92.38 179 SER A CA 1
ATOM 1394 C C . SER A 1 179 ? -12.299 2.293 2.597 1.00 92.38 179 SER A C 1
ATOM 1396 O O . SER A 1 179 ? -11.222 2.428 2.007 1.00 92.38 179 SER A O 1
ATOM 1398 N N . LEU A 1 180 ? -12.733 1.123 3.057 1.00 94.06 180 LEU A N 1
ATOM 1399 C CA . LEU A 1 180 ? -12.113 -0.162 2.778 1.00 94.06 180 LEU A CA 1
ATOM 1400 C C . LEU A 1 180 ? -13.157 -1.089 2.168 1.00 94.06 180 LEU A C 1
ATOM 1402 O O . LEU A 1 180 ? -14.206 -1.325 2.762 1.00 94.06 180 LEU A O 1
ATOM 1406 N N . ARG A 1 181 ? -12.834 -1.679 1.020 1.00 93.81 181 ARG A N 1
ATOM 1407 C CA . ARG A 1 181 ? -13.601 -2.775 0.431 1.00 93.81 181 ARG A CA 1
ATOM 1408 C C . ARG A 1 181 ? -12.777 -4.054 0.466 1.00 93.81 181 ARG A C 1
ATOM 1410 O O . ARG A 1 181 ? -11.674 -4.114 -0.070 1.00 93.81 181 ARG A O 1
ATOM 1417 N N . LEU A 1 182 ? -13.349 -5.094 1.042 1.00 93.00 182 LEU A N 1
ATOM 1418 C CA . LEU A 1 182 ? -12.800 -6.438 1.050 1.00 93.00 182 LEU A CA 1
ATOM 1419 C C . LEU A 1 182 ? -13.595 -7.293 0.063 1.00 93.00 182 LEU A C 1
ATOM 1421 O O . LEU A 1 182 ? -14.825 -7.269 0.074 1.00 93.00 182 LEU A O 1
ATOM 1425 N N . VAL A 1 183 ? -12.902 -8.008 -0.820 1.00 93.44 183 VAL A N 1
ATOM 1426 C CA . VAL A 1 183 ? -13.507 -8.794 -1.908 1.00 93.44 183 VAL A CA 1
ATOM 1427 C C . VAL A 1 183 ? -13.135 -10.263 -1.757 1.00 93.44 183 VAL A C 1
ATOM 1429 O O . VAL A 1 183 ? -11.996 -10.574 -1.424 1.00 93.44 183 VAL A O 1
ATOM 1432 N N . GLY A 1 184 ? -14.074 -11.168 -2.041 1.00 91.88 184 GLY A N 1
ATOM 1433 C CA . GLY A 1 184 ? -13.829 -12.612 -1.978 1.00 91.88 184 GLY A CA 1
ATOM 1434 C C . GLY A 1 184 ? -13.914 -13.165 -0.557 1.00 91.88 184 GLY A C 1
ATOM 1435 O O . GLY A 1 184 ? -13.154 -14.054 -0.201 1.00 91.88 184 GLY A O 1
ATOM 1436 N N . CYS A 1 185 ? -14.804 -12.609 0.267 1.00 89.88 185 CYS A N 1
ATOM 1437 C CA . CYS A 1 185 ? -14.911 -12.951 1.690 1.00 89.88 185 CYS A CA 1
ATOM 1438 C C . CYS A 1 185 ? -15.802 -14.164 1.979 1.00 89.88 185 CYS A C 1
ATOM 1440 O O . CYS A 1 185 ? -15.811 -14.659 3.104 1.00 89.88 185 CYS A O 1
ATOM 1442 N N . ARG A 1 186 ? -16.565 -14.623 0.980 1.00 90.69 186 ARG A N 1
ATOM 1443 C CA . ARG A 1 186 ? -17.538 -15.703 1.142 1.00 90.69 186 ARG A CA 1
ATOM 1444 C C . ARG A 1 186 ? -16.848 -16.969 1.652 1.00 90.69 186 ARG A C 1
ATOM 1446 O O . ARG A 1 186 ? -15.789 -17.332 1.150 1.00 90.69 186 ARG A O 1
ATOM 1453 N N . ASP A 1 187 ? -17.472 -17.617 2.629 1.00 89.19 187 ASP A N 1
ATOM 1454 C CA . ASP A 1 187 ? -17.041 -18.885 3.233 1.00 89.19 187 ASP A CA 1
ATOM 1455 C C . ASP A 1 187 ? -15.701 -18.831 3.993 1.00 89.19 187 ASP A C 1
ATOM 1457 O O . ASP A 1 187 ? -15.250 -19.846 4.524 1.00 89.19 187 ASP A O 1
ATOM 1461 N N . LEU A 1 188 ? -15.073 -17.656 4.118 1.00 88.31 188 LEU A N 1
ATOM 1462 C CA . LEU A 1 188 ? -13.863 -17.504 4.920 1.00 88.31 188 LEU A CA 1
ATOM 1463 C C . LEU A 1 188 ? -14.225 -17.323 6.399 1.00 88.31 188 LEU A C 1
ATOM 1465 O O . LEU A 1 188 ? -15.043 -16.451 6.704 1.00 88.31 188 LEU A O 1
ATOM 1469 N N . PRO A 1 189 ? -13.605 -18.082 7.326 1.00 89.44 189 PRO A N 1
ATOM 1470 C CA . PRO A 1 189 ? -13.906 -18.056 8.760 1.00 89.44 189 PRO A CA 1
ATOM 1471 C C . PRO A 1 189 ? -13.261 -16.848 9.463 1.00 89.44 189 PRO A C 1
ATOM 1473 O O . PRO A 1 189 ? -12.509 -16.979 10.432 1.00 89.44 189 PRO A O 1
ATOM 1476 N N . ILE A 1 190 ? -13.515 -15.657 8.929 1.00 86.75 190 ILE A N 1
ATOM 1477 C CA . ILE A 1 190 ? -12.918 -14.395 9.356 1.00 86.75 190 ILE A CA 1
ATOM 1478 C C . ILE A 1 190 ? -14.007 -13.347 9.570 1.00 86.75 190 ILE A C 1
ATOM 1480 O O . ILE A 1 190 ? -14.967 -13.239 8.810 1.00 86.75 190 ILE A O 1
ATOM 1484 N N . GLN A 1 191 ? -13.827 -12.545 10.608 1.00 87.88 191 GLN A N 1
ATOM 1485 C CA . GLN A 1 191 ? -14.641 -11.386 10.925 1.00 87.88 191 GLN A CA 1
ATOM 1486 C C . GLN A 1 191 ? -13.786 -10.132 10.908 1.00 87.88 191 GLN A C 1
ATOM 1488 O O . GLN A 1 191 ? -12.622 -10.136 11.311 1.00 87.88 191 GLN A O 1
ATOM 1493 N N . PHE A 1 192 ? -14.404 -9.039 10.480 1.00 88.94 192 PHE A N 1
ATOM 1494 C CA . PHE A 1 192 ? -13.764 -7.740 10.400 1.00 88.94 192 PHE A CA 1
ATOM 1495 C C . PHE A 1 192 ? -14.475 -6.759 11.319 1.00 88.94 192 PHE A C 1
ATOM 1497 O O . PHE A 1 192 ? -15.699 -6.637 11.284 1.00 88.94 192 PHE A O 1
ATOM 1504 N N . VAL A 1 193 ? -13.701 -6.043 12.127 1.00 90.06 193 VAL A N 1
ATOM 1505 C CA . VAL A 1 193 ? -14.213 -5.006 13.024 1.00 90.06 193 VAL A CA 1
ATOM 1506 C C . VAL A 1 193 ? -13.428 -3.733 12.772 1.00 90.06 193 VAL A C 1
ATOM 1508 O O . VAL A 1 193 ? -12.220 -3.708 13.000 1.00 90.06 193 VAL A O 1
ATOM 1511 N N . CYS A 1 194 ? -14.099 -2.674 12.319 1.00 92.12 194 CYS A N 1
ATOM 1512 C CA . CYS A 1 194 ? -13.468 -1.366 12.207 1.00 92.12 194 CYS A CA 1
ATOM 1513 C C . CYS A 1 194 ? -13.694 -0.537 13.476 1.00 92.12 194 CYS A C 1
ATOM 1515 O O . CYS A 1 194 ? -14.823 -0.369 13.940 1.00 92.12 194 CYS A O 1
ATOM 1517 N N . THR A 1 195 ? -12.617 0.016 14.023 1.00 92.50 195 THR A N 1
ATOM 1518 C CA . THR A 1 195 ? -12.622 0.894 15.193 1.00 92.50 195 THR A CA 1
ATOM 1519 C C . THR A 1 195 ? -12.021 2.246 14.831 1.00 92.50 195 THR A C 1
ATOM 1521 O O . THR A 1 195 ? -10.918 2.314 14.295 1.00 92.50 195 THR A O 1
ATOM 1524 N N . ARG A 1 196 ? -12.722 3.330 15.166 1.00 92.56 196 ARG A N 1
ATOM 1525 C CA . ARG A 1 196 ? -12.167 4.687 15.170 1.00 92.56 196 ARG A CA 1
ATOM 1526 C C . ARG A 1 196 ? -11.559 4.957 16.541 1.00 92.56 196 ARG A C 1
ATOM 1528 O O . ARG A 1 196 ? -12.266 4.899 17.546 1.00 92.56 196 ARG A O 1
ATOM 1535 N N . CYS A 1 197 ? -10.266 5.244 16.597 1.00 93.19 197 CYS A N 1
ATOM 1536 C CA . CYS A 1 197 ? -9.566 5.384 17.869 1.00 93.19 197 CYS A CA 1
ATOM 1537 C C . CYS A 1 197 ? -10.014 6.643 18.619 1.00 93.19 197 CYS A C 1
ATOM 1539 O O . CYS A 1 197 ? -9.833 7.756 18.136 1.00 93.19 197 CYS A O 1
ATOM 1541 N N . SER A 1 198 ? -10.544 6.501 19.833 1.00 91.75 198 SER A N 1
ATOM 1542 C CA . SER A 1 198 ? -10.976 7.647 20.644 1.00 91.75 198 SER A CA 1
ATOM 1543 C C . SER A 1 198 ? -9.808 8.548 21.053 1.00 91.75 198 SER A C 1
ATOM 1545 O O . SER A 1 198 ? -9.966 9.762 21.135 1.00 91.75 198 SER A O 1
ATOM 1547 N N . GLN A 1 199 ? -8.618 7.971 21.253 1.00 93.19 199 GLN A N 1
ATOM 1548 C CA . GLN A 1 199 ? -7.409 8.719 21.613 1.00 93.19 199 GLN A CA 1
ATOM 1549 C C . GLN A 1 199 ? -6.793 9.484 20.434 1.00 93.19 199 GLN A C 1
ATOM 1551 O O . GLN A 1 199 ? -6.010 10.407 20.645 1.00 93.19 199 GLN A O 1
ATOM 1556 N N . GLN A 1 200 ? -7.118 9.089 19.201 1.00 90.88 200 GLN A N 1
ATOM 1557 C CA . GLN A 1 200 ? -6.679 9.752 17.978 1.00 90.88 200 GLN A CA 1
ATOM 1558 C C . GLN A 1 200 ? -7.788 9.610 16.924 1.00 90.88 200 GLN A C 1
ATOM 1560 O O . GLN A 1 200 ? -7.761 8.656 16.147 1.00 90.88 200 GLN A O 1
ATOM 1565 N N . PRO A 1 201 ? -8.768 10.535 16.893 1.00 84.12 201 PRO A N 1
ATOM 1566 C CA . PRO A 1 201 ? -10.003 10.384 16.111 1.00 84.12 201 PRO A CA 1
ATOM 1567 C C . PRO A 1 201 ? -9.811 10.215 14.602 1.00 84.12 201 PRO A C 1
ATOM 1569 O O . PRO A 1 201 ? -10.696 9.692 13.928 1.00 84.12 201 PRO A O 1
ATOM 1572 N N . ASN A 1 202 ? -8.658 10.634 14.084 1.00 87.62 202 ASN A N 1
ATOM 1573 C CA . ASN A 1 202 ? -8.313 10.509 12.671 1.00 87.62 202 ASN A CA 1
ATOM 1574 C C . ASN A 1 202 ? -7.715 9.130 12.331 1.00 87.62 202 ASN A C 1
ATOM 1576 O O . ASN A 1 202 ? -7.526 8.817 11.165 1.00 87.62 202 ASN A O 1
ATOM 1580 N N . THR A 1 203 ? -7.425 8.286 13.321 1.00 92.31 203 THR A N 1
ATOM 1581 C CA . THR A 1 203 ? -6.873 6.946 13.107 1.00 92.31 203 THR A CA 1
ATOM 1582 C C . THR A 1 203 ? -7.996 5.915 13.111 1.00 92.31 203 THR A C 1
ATOM 1584 O O . THR A 1 203 ? -8.791 5.840 14.055 1.00 92.31 203 THR A O 1
ATOM 1587 N N . ASN A 1 204 ? -8.034 5.081 12.073 1.00 93.94 204 ASN A N 1
ATOM 1588 C CA . ASN A 1 204 ? -8.986 3.979 11.957 1.00 93.94 204 ASN A CA 1
ATOM 1589 C C . ASN A 1 204 ? -8.232 2.653 11.921 1.00 93.94 204 ASN A C 1
ATOM 1591 O O . ASN A 1 204 ? -7.161 2.550 11.330 1.00 93.94 204 ASN A O 1
ATOM 1595 N N . VAL A 1 205 ? -8.795 1.635 12.557 1.00 95.50 205 VAL A N 1
ATOM 1596 C CA . VAL A 1 205 ? -8.155 0.332 12.721 1.00 95.50 205 VAL A CA 1
ATOM 1597 C C . VAL A 1 205 ? -9.137 -0.748 12.324 1.00 95.50 205 VAL A C 1
ATOM 1599 O O . VAL A 1 205 ? -10.210 -0.859 12.911 1.00 95.50 205 VAL A O 1
ATOM 1602 N N . LEU A 1 206 ? -8.753 -1.573 11.362 1.00 94.75 206 LEU A N 1
ATOM 1603 C CA . LEU A 1 206 ? -9.464 -2.792 11.018 1.00 94.75 206 LEU A CA 1
ATOM 1604 C C . LEU A 1 206 ? -8.835 -3.956 11.773 1.00 94.75 206 LEU A C 1
ATOM 1606 O O . LEU A 1 206 ? -7.686 -4.300 11.523 1.00 94.75 206 LEU A O 1
ATOM 1610 N N . ARG A 1 207 ? -9.583 -4.593 12.665 1.00 93.19 207 ARG A N 1
ATOM 1611 C CA . ARG A 1 207 ? -9.182 -5.861 13.278 1.00 93.19 207 ARG A CA 1
ATOM 1612 C C . ARG A 1 207 ? -9.721 -7.020 12.462 1.00 93.19 207 ARG A C 1
ATOM 1614 O O . ARG A 1 207 ? -10.868 -6.976 12.015 1.00 93.19 207 ARG A O 1
ATOM 1621 N N . VAL A 1 208 ? -8.897 -8.050 12.315 1.00 89.69 208 VAL A N 1
ATOM 1622 C CA . VAL A 1 208 ? -9.261 -9.306 11.665 1.00 89.69 208 VAL A CA 1
ATOM 1623 C C . VAL A 1 208 ? -9.270 -10.381 12.736 1.00 89.69 208 VAL A C 1
ATOM 1625 O O . VAL A 1 208 ? -8.267 -10.607 13.408 1.00 89.69 208 VAL A O 1
ATOM 1628 N N . LEU A 1 209 ? -10.423 -11.003 12.939 1.00 89.56 209 LEU A N 1
ATOM 1629 C CA . LEU A 1 209 ? -10.646 -11.977 13.998 1.00 89.56 209 LEU A CA 1
ATOM 1630 C C . LEU A 1 209 ? -11.106 -13.300 13.383 1.00 89.56 209 LEU A C 1
ATOM 1632 O O . LEU A 1 209 ? -11.859 -13.277 12.410 1.00 89.56 209 LEU A O 1
ATOM 1636 N N . PRO A 1 210 ? -10.714 -14.456 13.938 1.00 89.19 210 PRO A N 1
ATOM 1637 C CA . PRO A 1 210 ? -11.366 -15.715 13.607 1.00 89.19 210 PRO A CA 1
ATOM 1638 C C . PRO A 1 210 ? -12.860 -15.640 13.944 1.00 89.19 210 PRO A C 1
ATOM 1640 O O . PRO A 1 210 ? -13.238 -15.098 14.984 1.00 89.19 210 PRO A O 1
ATOM 1643 N N . GLY A 1 211 ? -13.715 -16.204 13.096 1.00 87.94 211 GLY A N 1
ATOM 1644 C CA . GLY A 1 211 ? -15.150 -16.236 13.357 1.00 87.94 211 GLY A CA 1
ATOM 1645 C C . GLY A 1 211 ? -15.930 -17.113 12.378 1.00 87.94 211 GLY A C 1
ATOM 1646 O O . GLY A 1 211 ? -15.329 -17.786 11.542 1.00 87.94 211 GLY A O 1
ATOM 1647 N N . PRO A 1 212 ? -17.269 -17.155 12.489 1.00 87.56 212 PRO A N 1
ATOM 1648 C CA . PRO A 1 212 ? -18.117 -17.848 11.529 1.00 87.56 212 PRO A CA 1
ATOM 1649 C C . PRO A 1 212 ? -17.883 -17.343 10.097 1.00 87.56 212 PRO A C 1
ATOM 1651 O O . PRO A 1 212 ? -17.591 -16.159 9.911 1.00 87.56 212 PRO A O 1
ATOM 1654 N N . PRO A 1 213 ? -18.038 -18.224 9.094 1.00 85.75 213 PRO A N 1
ATOM 1655 C CA . PRO A 1 213 ? -17.862 -17.860 7.700 1.00 85.75 213 PRO A CA 1
ATOM 1656 C C . PRO A 1 213 ? -18.819 -16.745 7.276 1.00 85.75 213 PRO A C 1
ATOM 1658 O O . PRO A 1 213 ? -20.009 -16.776 7.595 1.00 85.75 213 PRO A O 1
ATOM 1661 N N . SER A 1 214 ? -18.298 -15.768 6.532 1.00 83.00 214 SER A N 1
ATOM 1662 C CA . SER A 1 214 ? -19.122 -14.703 5.958 1.00 83.00 214 SER A CA 1
ATOM 1663 C C . SER A 1 214 ? -20.026 -15.253 4.852 1.00 83.00 214 SER A C 1
ATOM 1665 O O . SER A 1 214 ? -19.557 -15.908 3.919 1.00 83.00 214 SER A O 1
ATOM 1667 N N . THR A 1 215 ? -21.318 -14.928 4.907 1.00 84.69 215 THR A N 1
ATOM 1668 C CA . THR A 1 215 ? -22.263 -15.166 3.801 1.00 84.69 215 THR A CA 1
ATOM 1669 C C . THR A 1 215 ? -22.073 -14.160 2.664 1.00 84.69 215 THR A C 1
ATOM 1671 O O . THR A 1 215 ? -22.370 -14.445 1.500 1.00 84.69 215 THR A O 1
ATOM 1674 N N . GLU A 1 216 ? -21.537 -12.984 2.994 1.00 84.75 216 GLU A N 1
ATOM 1675 C CA . GLU A 1 216 ? -21.292 -11.895 2.061 1.00 84.75 216 GLU A CA 1
ATOM 1676 C C . GLU A 1 216 ? -20.014 -12.123 1.252 1.00 84.75 216 GLU A C 1
ATOM 1678 O O . GLU A 1 216 ? -18.959 -12.478 1.784 1.00 84.75 216 GLU A O 1
ATOM 1683 N N . SER A 1 217 ? -20.105 -11.872 -0.057 1.00 86.12 217 SER A N 1
ATOM 1684 C CA . SER A 1 217 ? -18.950 -11.945 -0.967 1.00 86.12 217 SER A CA 1
ATOM 1685 C C . SER A 1 217 ? -18.031 -10.727 -0.871 1.00 86.12 217 SER A C 1
ATOM 1687 O O . SER A 1 217 ? -16.860 -10.805 -1.257 1.00 86.12 217 SER A O 1
ATOM 1689 N N . GLN A 1 218 ? -18.560 -9.610 -0.367 1.00 88.00 218 GLN A N 1
ATOM 1690 C CA . GLN A 1 218 ? -17.855 -8.348 -0.206 1.00 88.00 218 GLN A CA 1
ATOM 1691 C C . GLN A 1 218 ? -18.251 -7.704 1.117 1.00 88.00 218 GLN A C 1
ATOM 1693 O O . GLN A 1 218 ? -19.416 -7.737 1.499 1.00 88.00 218 GLN A O 1
ATOM 1698 N N . ILE A 1 219 ? -17.279 -7.092 1.785 1.00 88.06 219 ILE A N 1
ATOM 1699 C CA . ILE A 1 219 ? -17.483 -6.352 3.031 1.00 88.06 219 ILE A CA 1
ATOM 1700 C C . ILE A 1 219 ? -16.953 -4.941 2.806 1.00 88.06 219 ILE A C 1
ATOM 1702 O O . ILE A 1 219 ? -15.852 -4.768 2.279 1.00 88.06 219 ILE A O 1
ATOM 1706 N N . ILE A 1 220 ? -17.742 -3.932 3.164 1.00 89.56 220 ILE A N 1
ATOM 1707 C CA . ILE A 1 220 ? -17.393 -2.526 2.957 1.00 89.56 220 ILE A CA 1
ATOM 1708 C C . ILE A 1 220 ? -17.420 -1.818 4.305 1.00 89.56 220 ILE A C 1
ATOM 1710 O O . ILE A 1 220 ? -18.399 -1.926 5.041 1.00 89.56 220 ILE A O 1
ATOM 1714 N N . PHE A 1 221 ? -16.342 -1.094 4.603 1.00 87.06 221 PHE A N 1
ATOM 1715 C CA . PHE A 1 221 ? -16.263 -0.177 5.729 1.00 87.06 221 PHE A CA 1
ATOM 1716 C C . PHE A 1 221 ? -16.147 1.256 5.238 1.00 87.06 221 PHE A C 1
ATOM 1718 O O . PHE A 1 221 ? -15.273 1.546 4.420 1.00 87.06 221 PHE A O 1
ATOM 1725 N N . GLU A 1 222 ? -16.978 2.145 5.774 1.00 85.12 222 GLU A N 1
ATOM 1726 C CA . GLU A 1 222 ? -16.945 3.579 5.479 1.00 85.12 222 GLU A CA 1
ATOM 1727 C C . GLU A 1 222 ? -16.844 4.388 6.774 1.00 85.12 222 GLU A C 1
ATOM 1729 O O . GLU A 1 222 ? -17.425 4.039 7.807 1.00 85.12 222 GLU A O 1
ATOM 1734 N N . THR A 1 223 ? -16.066 5.471 6.742 1.00 76.12 223 THR A N 1
ATOM 1735 C CA . THR A 1 223 ? -15.904 6.359 7.901 1.00 76.12 223 THR A CA 1
ATOM 1736 C C . THR A 1 223 ? -17.015 7.405 8.006 1.00 76.12 223 THR A C 1
ATOM 1738 O O . THR A 1 223 ? -17.254 7.921 9.101 1.00 76.12 223 THR A O 1
ATOM 1741 N N . VAL A 1 224 ? -17.715 7.697 6.908 1.00 68.38 224 VAL A N 1
ATOM 1742 C CA . VAL A 1 224 ? -18.846 8.632 6.848 1.00 68.38 224 VAL A CA 1
ATOM 1743 C C . VAL A 1 224 ? -20.066 7.867 6.327 1.00 68.38 224 VAL A C 1
ATOM 1745 O O . VAL A 1 224 ? -19.919 7.157 5.337 1.00 68.38 224 VAL A O 1
ATOM 1748 N N . PRO A 1 225 ? -21.242 7.959 6.976 1.00 56.81 225 PRO A N 1
ATOM 1749 C CA . PRO A 1 225 ? -22.454 7.320 6.475 1.00 56.81 225 PRO A CA 1
ATOM 1750 C C . PRO A 1 225 ? -22.841 7.866 5.088 1.00 56.81 225 PRO A C 1
ATOM 1752 O O . PRO A 1 225 ? -22.709 9.073 4.871 1.00 56.81 225 PRO A O 1
ATOM 1755 N N . PRO A 1 226 ? -23.350 7.024 4.171 1.00 57.53 226 PRO A N 1
ATOM 1756 C CA . PRO A 1 226 ? -23.945 7.509 2.930 1.00 57.53 226 PRO A CA 1
ATOM 1757 C C . PRO A 1 226 ? -25.173 8.381 3.242 1.00 57.53 226 PRO A C 1
ATOM 1759 O O . PRO A 1 226 ? -25.960 8.052 4.132 1.00 57.53 226 PRO A O 1
ATOM 1762 N N . GLU A 1 227 ? -25.323 9.502 2.527 1.00 57.25 227 GLU A N 1
ATOM 1763 C CA . GLU A 1 227 ? -26.426 10.460 2.736 1.00 57.25 227 GLU A CA 1
ATOM 1764 C C . GLU A 1 227 ? -27.804 9.885 2.354 1.00 57.25 227 GLU A C 1
ATOM 1766 O O . GLU A 1 227 ? -28.819 10.338 2.881 1.00 57.25 227 GLU A O 1
ATOM 1771 N N . ASP A 1 228 ? -27.840 8.831 1.532 1.00 52.62 228 ASP A N 1
ATOM 1772 C CA . ASP A 1 228 ? -29.064 8.151 1.110 1.00 52.62 228 ASP A CA 1
ATOM 1773 C C . ASP A 1 228 ? -29.203 6.775 1.780 1.00 52.62 228 ASP A C 1
ATOM 1775 O O . ASP A 1 228 ? -28.331 5.911 1.695 1.00 52.62 228 ASP A O 1
ATOM 1779 N N . GLY A 1 229 ? -30.331 6.578 2.469 1.00 45.28 229 GLY A N 1
ATOM 1780 C CA . GLY A 1 229 ? -30.624 5.478 3.396 1.00 45.28 229 GLY A CA 1
ATOM 1781 C C . GLY A 1 229 ? -30.778 4.067 2.811 1.00 45.28 229 GLY A C 1
ATOM 1782 O O . GLY A 1 229 ? -31.485 3.248 3.408 1.00 45.28 229 GLY A O 1
ATOM 1783 N N . GLU A 1 230 ? -30.130 3.739 1.693 1.00 41.47 230 GLU A N 1
ATOM 1784 C CA . GLU A 1 230 ? -30.022 2.351 1.244 1.00 41.47 230 GLU A CA 1
ATOM 1785 C C . GLU A 1 230 ? -28.966 1.619 2.075 1.00 41.47 230 GLU A C 1
ATOM 1787 O O . GLU A 1 230 ? -27.755 1.782 1.925 1.00 41.47 230 GLU A O 1
ATOM 1792 N N . ARG A 1 231 ? -29.466 0.791 2.998 1.00 42.47 231 ARG A N 1
ATOM 1793 C CA . ARG A 1 231 ? -28.688 -0.118 3.840 1.00 42.47 231 ARG A CA 1
ATOM 1794 C C . ARG A 1 231 ? -28.041 -1.211 2.985 1.00 42.47 231 ARG A C 1
ATOM 1796 O O . ARG A 1 231 ? -28.462 -2.364 3.014 1.00 42.47 231 ARG A O 1
ATOM 1803 N N . LEU A 1 232 ? -26.986 -0.873 2.253 1.00 42.56 232 LEU A N 1
ATOM 1804 C CA . LEU A 1 232 ? -25.928 -1.844 1.987 1.00 42.56 232 LEU A CA 1
ATOM 1805 C C . LEU A 1 232 ? -25.416 -2.347 3.357 1.00 42.56 232 LEU A C 1
ATOM 1807 O O . LEU A 1 232 ? -25.478 -1.588 4.331 1.00 42.56 232 LEU A O 1
ATOM 1811 N N . PRO A 1 233 ? -24.933 -3.595 3.494 1.00 48.84 233 PRO A N 1
ATOM 1812 C CA . PRO A 1 233 ? -24.341 -4.081 4.739 1.00 48.84 233 PRO A CA 1
ATOM 1813 C C . PRO A 1 233 ? -22.963 -3.417 4.929 1.00 48.84 233 PRO A C 1
ATOM 1815 O O . PRO A 1 233 ? -21.913 -4.042 4.810 1.00 48.84 233 PRO A O 1
ATOM 1818 N N . VAL A 1 234 ? -22.975 -2.100 5.136 1.00 53.56 234 VAL A N 1
ATOM 1819 C CA . VAL A 1 234 ? -21.822 -1.227 5.327 1.00 53.56 234 VAL A CA 1
ATOM 1820 C C . VAL A 1 234 ? -21.496 -1.255 6.810 1.00 53.56 234 VAL A C 1
ATOM 1822 O O . VAL A 1 234 ? -22.274 -0.788 7.644 1.00 53.56 234 VAL A O 1
ATOM 1825 N N . GLY A 1 235 ? -20.346 -1.824 7.154 1.00 63.91 235 GLY A N 1
ATOM 1826 C CA . GLY A 1 235 ? -19.786 -1.658 8.483 1.00 63.91 235 GLY A CA 1
ATOM 1827 C C . GLY A 1 235 ? -19.324 -0.213 8.652 1.00 63.91 235 GLY A C 1
ATOM 1828 O O . GLY A 1 235 ? -18.699 0.358 7.766 1.00 63.91 235 GLY A O 1
ATOM 1829 N N . GLN A 1 236 ? -19.601 0.402 9.795 1.00 78.94 236 GLN A N 1
ATOM 1830 C CA . GLN A 1 236 ? -18.998 1.688 10.141 1.00 78.94 236 GLN A CA 1
ATOM 1831 C C . GLN A 1 236 ? -17.857 1.469 11.123 1.00 78.94 236 GLN A C 1
ATOM 1833 O O . GLN A 1 236 ? -17.891 0.551 11.945 1.00 78.94 236 GLN A O 1
ATOM 1838 N N . CYS A 1 237 ? -16.846 2.328 11.055 1.00 83.88 237 CYS A N 1
ATOM 1839 C CA . CYS A 1 237 ? -15.816 2.364 12.083 1.00 83.88 237 CYS A CA 1
ATOM 1840 C C . CYS A 1 237 ? -16.408 2.959 13.364 1.00 83.88 237 CYS A C 1
ATOM 1842 O O . CYS A 1 237 ? -16.705 4.153 13.432 1.00 83.88 237 CYS A O 1
ATOM 1844 N N . VAL A 1 238 ? -16.595 2.116 14.380 1.00 87.62 238 VAL A N 1
ATOM 1845 C CA . VAL A 1 238 ? -17.216 2.516 15.649 1.00 87.62 238 VAL A CA 1
ATOM 1846 C C . VAL A 1 238 ? -16.156 3.135 16.565 1.00 87.62 238 VAL A C 1
ATOM 1848 O O . VAL A 1 238 ? -15.047 2.600 16.641 1.00 87.62 238 VAL A O 1
ATOM 1851 N N . PRO A 1 239 ? -16.446 4.243 17.272 1.00 89.19 239 PRO A N 1
ATOM 1852 C CA . PRO A 1 239 ? -15.528 4.791 18.265 1.00 89.19 239 PRO A CA 1
ATOM 1853 C C . PRO A 1 239 ? -15.136 3.752 19.326 1.00 89.19 239 PRO A C 1
ATOM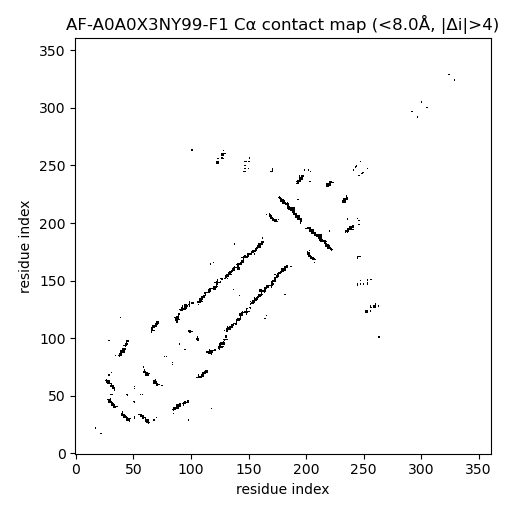 1855 O O . PRO A 1 239 ? -15.996 3.081 19.891 1.00 89.19 239 PRO A O 1
ATOM 1858 N N . GLY A 1 240 ? -13.843 3.634 19.624 1.00 91.06 240 GLY A N 1
ATOM 1859 C CA . GLY A 1 240 ? -13.337 2.680 20.609 1.00 91.06 240 GLY A CA 1
ATOM 1860 C C . GLY A 1 240 ? -11.898 2.953 21.037 1.00 91.06 240 GLY A C 1
ATOM 1861 O O . GLY A 1 240 ? -11.214 3.812 20.483 1.00 91.06 240 GLY A O 1
ATOM 1862 N N . VAL A 1 241 ? -11.439 2.224 22.053 1.00 94.12 241 VAL A N 1
ATOM 1863 C CA . VAL A 1 241 ? -10.093 2.377 22.623 1.00 94.12 241 VAL A CA 1
ATOM 1864 C C . VAL A 1 241 ? -9.080 1.590 21.790 1.00 94.12 241 VAL A C 1
ATOM 1866 O O . VAL A 1 241 ? -9.211 0.377 21.605 1.00 94.12 241 VAL A O 1
ATOM 1869 N N . CYS A 1 242 ? -8.040 2.274 21.319 1.00 95.06 242 CYS A N 1
ATOM 1870 C CA . CYS A 1 242 ? -6.916 1.670 20.605 1.00 95.06 242 CYS A CA 1
ATOM 1871 C C . CYS A 1 242 ? -5.703 1.486 21.529 1.00 95.06 242 CYS A C 1
ATOM 1873 O O . CYS A 1 242 ? -5.473 2.297 22.422 1.00 95.06 242 CYS A O 1
ATOM 1875 N N . SER A 1 243 ? -4.929 0.418 21.324 1.00 94.81 243 SER A N 1
ATOM 1876 C CA . SER A 1 243 ? -3.641 0.221 22.015 1.00 94.81 243 SER A CA 1
ATOM 1877 C C . SER A 1 243 ? -2.529 1.034 21.342 1.00 94.81 243 SER A C 1
ATOM 1879 O O . SER A 1 243 ? -2.701 1.518 20.224 1.00 94.81 243 SER A O 1
ATOM 1881 N N . ASP A 1 244 ? -1.363 1.146 21.979 1.00 94.19 244 ASP A N 1
ATOM 1882 C CA . ASP A 1 244 ? -0.210 1.826 21.370 1.00 94.19 244 ASP A CA 1
ATOM 1883 C C . ASP A 1 244 ? 0.268 1.158 20.067 1.00 94.19 244 ASP A C 1
ATOM 1885 O O . ASP A 1 244 ? 0.761 1.847 19.170 1.00 94.19 244 ASP A O 1
ATOM 1889 N N . GLU A 1 245 ? 0.077 -0.160 19.935 1.00 94.62 245 GLU A N 1
ATOM 1890 C CA . GLU A 1 245 ? 0.331 -0.907 18.695 1.00 94.62 245 GLU A CA 1
ATOM 1891 C C . GLU A 1 245 ? -0.646 -0.509 17.588 1.00 94.62 245 GLU A C 1
ATOM 1893 O O . GLU A 1 245 ? -0.223 -0.210 16.475 1.00 94.62 245 GLU A O 1
ATOM 1898 N N . HIS A 1 246 ? -1.941 -0.418 17.906 1.00 95.50 246 HIS A N 1
ATOM 1899 C CA . HIS A 1 246 ? -2.966 0.055 16.973 1.00 95.50 246 HIS A CA 1
ATOM 1900 C C . HIS A 1 246 ? -2.701 1.491 16.500 1.00 95.50 246 HIS A C 1
ATOM 1902 O O . HIS A 1 246 ? -2.993 1.833 15.359 1.00 95.50 246 HIS A O 1
ATOM 1908 N N . LEU A 1 247 ? -2.125 2.329 17.364 1.00 94.75 247 LEU A N 1
ATOM 1909 C CA . LEU A 1 247 ? -1.718 3.697 17.036 1.00 94.75 247 LEU A CA 1
ATOM 1910 C C . LEU A 1 247 ? -0.344 3.771 16.345 1.00 94.75 247 LEU A C 1
ATOM 1912 O O . LEU A 1 247 ? 0.135 4.865 16.052 1.00 94.75 247 LEU A O 1
ATOM 1916 N N . CYS A 1 248 ? 0.313 2.632 16.103 1.00 94.69 248 CYS A N 1
ATOM 1917 C CA . CYS A 1 248 ? 1.604 2.529 15.424 1.00 94.69 248 CYS A CA 1
ATOM 1918 C C . CYS A 1 248 ? 2.730 3.386 16.037 1.00 94.69 248 CYS A C 1
ATOM 1920 O O . CYS A 1 248 ? 3.688 3.748 15.351 1.00 94.69 248 CYS A O 1
ATOM 1922 N N . ARG A 1 249 ? 2.663 3.698 17.341 1.00 92.19 249 ARG A N 1
ATOM 1923 C CA . ARG A 1 249 ? 3.607 4.618 18.014 1.00 92.19 249 ARG A CA 1
ATOM 1924 C C . ARG A 1 249 ? 5.044 4.102 18.044 1.00 92.19 249 ARG A C 1
ATOM 1926 O O . ARG A 1 249 ? 5.993 4.888 18.014 1.00 92.19 249 ARG A O 1
ATOM 1933 N N . ASN A 1 250 ? 5.204 2.782 18.080 1.00 92.38 250 ASN A N 1
ATOM 1934 C CA . ASN A 1 250 ? 6.497 2.109 18.208 1.00 92.38 250 ASN A CA 1
ATOM 1935 C C . ASN A 1 250 ? 6.955 1.416 16.917 1.00 92.38 250 ASN A C 1
ATOM 1937 O O . ASN A 1 250 ? 7.994 0.762 16.922 1.00 92.38 250 ASN A O 1
ATOM 1941 N N . ASN A 1 251 ? 6.231 1.572 15.803 1.00 94.44 251 ASN A N 1
ATOM 1942 C CA . ASN A 1 251 ? 6.614 0.944 14.542 1.00 94.44 251 ASN A CA 1
ATOM 1943 C C . ASN A 1 251 ? 7.822 1.680 13.924 1.00 94.44 251 ASN A C 1
ATOM 1945 O O . ASN A 1 251 ? 7.718 2.826 13.483 1.00 94.44 251 ASN A O 1
ATOM 1949 N N . TYR A 1 252 ? 8.987 1.027 13.935 1.00 94.75 252 TYR A N 1
ATOM 1950 C CA . TYR A 1 252 ? 10.247 1.607 13.460 1.00 94.75 252 TYR A CA 1
ATOM 1951 C C . TYR A 1 252 ? 10.240 1.876 11.950 1.00 94.75 252 TYR A C 1
ATOM 1953 O O . TYR A 1 252 ? 10.656 2.952 11.519 1.00 94.75 252 TYR A O 1
ATOM 1961 N N . ALA A 1 253 ? 9.708 0.938 11.159 1.00 94.12 253 ALA A N 1
ATOM 1962 C CA . ALA A 1 253 ? 9.617 1.076 9.708 1.00 94.12 253 ALA A CA 1
ATOM 1963 C C . ALA A 1 253 ? 8.785 2.299 9.306 1.00 94.12 253 ALA A C 1
ATOM 1965 O O . ALA A 1 253 ? 9.181 3.069 8.436 1.00 94.12 253 ALA A O 1
ATOM 1966 N N . LEU A 1 254 ? 7.668 2.528 10.001 1.00 94.94 254 LEU A N 1
ATOM 1967 C CA . LEU A 1 254 ? 6.809 3.690 9.808 1.00 94.94 254 LEU A CA 1
ATOM 1968 C C . LEU A 1 254 ? 7.506 5.010 10.162 1.00 94.94 254 LEU A C 1
ATOM 1970 O O . LEU A 1 254 ? 7.305 6.008 9.474 1.00 94.94 254 LEU A O 1
ATOM 1974 N N . LYS A 1 255 ? 8.306 5.045 11.235 1.00 94.75 255 LYS A N 1
ATOM 1975 C CA . LYS A 1 255 ? 9.051 6.259 11.615 1.00 94.75 255 LYS A CA 1
ATOM 1976 C C . LYS A 1 255 ? 10.049 6.642 10.523 1.00 94.75 255 LYS A C 1
ATOM 1978 O O . LYS A 1 255 ? 10.021 7.771 10.041 1.00 94.75 255 LYS A O 1
ATOM 1983 N N . LEU A 1 256 ? 10.852 5.680 10.072 1.00 94.38 256 LEU A N 1
ATOM 1984 C CA . LEU A 1 256 ? 11.837 5.914 9.019 1.00 94.38 256 LEU A CA 1
ATOM 1985 C C . LEU A 1 256 ? 11.203 6.201 7.652 1.00 94.38 256 LEU A C 1
ATOM 1987 O O . LEU A 1 256 ? 11.701 7.056 6.922 1.00 94.38 256 LEU A O 1
ATOM 1991 N N . SER A 1 257 ? 10.092 5.545 7.297 1.00 92.44 257 SER A N 1
ATOM 1992 C CA . SER A 1 257 ? 9.410 5.811 6.024 1.00 92.44 257 SER A CA 1
ATOM 1993 C C . SER A 1 257 ? 8.842 7.233 5.958 1.00 92.44 257 SER A C 1
ATOM 1995 O O . SER A 1 257 ? 8.907 7.882 4.908 1.00 92.44 257 SER A O 1
ATOM 1997 N N . LYS A 1 258 ? 8.347 7.757 7.087 1.00 90.81 258 LYS A N 1
ATOM 1998 C CA . LYS A 1 258 ? 7.910 9.153 7.211 1.00 90.81 258 LYS A CA 1
ATOM 1999 C C . LYS A 1 258 ? 9.076 10.125 7.063 1.00 90.81 258 LYS A C 1
ATOM 2001 O O . LYS A 1 258 ? 8.955 11.085 6.309 1.00 90.81 258 LYS A O 1
ATOM 2006 N N . GLU A 1 259 ? 10.208 9.866 7.717 1.00 90.00 259 GLU A N 1
ATOM 2007 C CA . GLU A 1 259 ? 11.415 10.691 7.568 1.00 90.00 259 GLU A CA 1
ATOM 2008 C C . GLU A 1 259 ? 11.935 10.709 6.127 1.00 90.00 259 GLU A C 1
ATOM 2010 O O . GLU A 1 259 ? 12.297 11.769 5.616 1.00 90.00 259 GLU A O 1
ATOM 2015 N N . PHE A 1 260 ? 11.939 9.557 5.451 1.00 88.38 260 PHE A N 1
ATOM 2016 C CA . PHE A 1 260 ? 12.296 9.461 4.037 1.00 88.38 260 PHE A CA 1
ATOM 2017 C C . PHE A 1 260 ? 11.373 10.323 3.165 1.00 88.38 260 PHE A C 1
ATOM 2019 O O . PHE A 1 260 ? 11.849 11.152 2.390 1.00 88.38 260 PHE A O 1
ATOM 2026 N N . THR A 1 261 ? 10.057 10.182 3.345 1.00 83.62 261 THR A N 1
ATOM 2027 C CA . THR A 1 261 ? 9.050 10.932 2.577 1.00 83.62 261 THR A CA 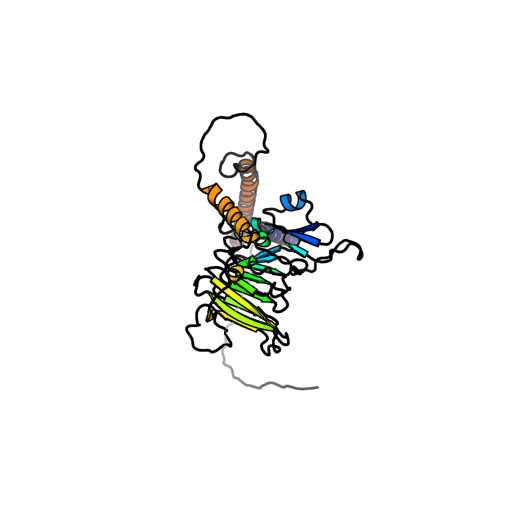1
ATOM 2028 C C . THR A 1 261 ? 9.162 12.442 2.828 1.00 83.62 261 THR A C 1
ATOM 2030 O O . THR A 1 261 ? 9.061 13.246 1.900 1.00 83.62 261 THR A O 1
ATOM 2033 N N . LEU A 1 262 ? 9.440 12.844 4.073 1.00 84.44 262 LEU A N 1
ATOM 2034 C CA . LEU A 1 262 ? 9.699 14.239 4.432 1.00 84.44 262 LEU A CA 1
ATOM 2035 C C . LEU A 1 262 ? 10.943 14.777 3.727 1.00 84.44 262 LEU A C 1
ATOM 2037 O O . LEU A 1 262 ? 10.855 15.817 3.080 1.00 84.44 262 LEU A O 1
ATOM 2041 N N . LYS A 1 263 ? 12.075 14.062 3.783 1.00 82.94 263 LYS A N 1
ATOM 2042 C CA . LYS A 1 263 ? 13.316 14.467 3.099 1.00 82.94 263 LYS A CA 1
ATOM 2043 C C . L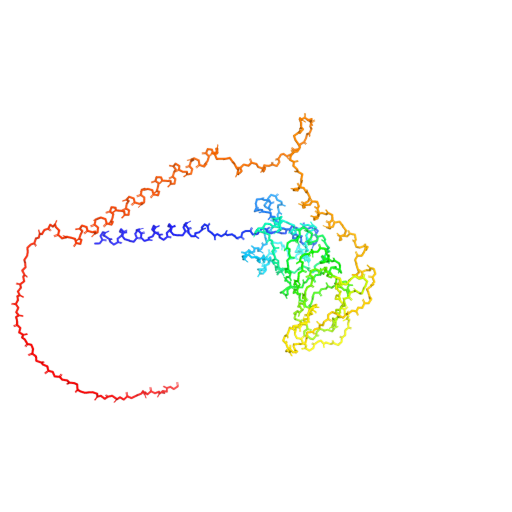YS A 1 263 ? 13.106 14.635 1.598 1.00 82.94 263 LYS A C 1
ATOM 2045 O O . LYS A 1 263 ? 13.503 15.659 1.056 1.00 82.94 263 LYS A O 1
ATOM 2050 N N . GLN A 1 264 ? 12.407 13.695 0.960 1.00 76.38 264 GLN A N 1
ATOM 2051 C CA . GLN A 1 264 ? 12.068 13.768 -0.464 1.00 76.38 264 GLN A CA 1
ATOM 2052 C C . GLN A 1 264 ? 11.255 15.027 -0.812 1.00 76.38 264 GLN A C 1
ATOM 2054 O O . GLN A 1 264 ? 11.375 15.539 -1.919 1.00 76.38 264 GLN A O 1
ATOM 2059 N N . THR A 1 265 ? 10.473 15.548 0.139 1.00 70.44 265 THR A N 1
ATOM 2060 C CA . THR A 1 265 ? 9.677 16.774 -0.024 1.00 70.44 265 THR A CA 1
ATOM 2061 C C . THR A 1 265 ? 10.468 18.043 0.343 1.00 70.44 265 THR A C 1
ATOM 2063 O O . THR A 1 265 ? 10.286 19.085 -0.277 1.00 70.44 265 THR A O 1
ATOM 2066 N N . THR A 1 266 ? 11.344 17.994 1.358 1.00 64.75 266 THR A N 1
ATOM 2067 C CA . THR A 1 266 ? 12.084 19.168 1.875 1.00 64.75 266 THR A CA 1
ATOM 2068 C C . THR A 1 266 ? 13.275 19.569 1.005 1.00 64.75 266 THR A C 1
ATOM 2070 O O . THR A 1 266 ? 13.599 20.753 0.957 1.00 64.75 266 THR A O 1
ATOM 2073 N N . THR A 1 267 ? 13.905 18.638 0.279 1.00 58.91 267 THR A N 1
ATOM 2074 C CA . THR A 1 267 ? 15.002 18.962 -0.658 1.00 58.91 267 THR A CA 1
ATOM 2075 C C . THR A 1 267 ? 14.600 19.999 -1.728 1.00 58.91 267 THR A C 1
ATOM 2077 O O . THR A 1 267 ? 15.477 20.609 -2.326 1.00 58.91 267 THR A O 1
ATOM 2080 N N . ASP A 1 268 ? 13.304 20.278 -1.903 1.00 51.97 268 ASP A N 1
ATOM 2081 C CA . ASP A 1 268 ? 12.771 21.257 -2.858 1.00 51.97 268 ASP A CA 1
ATOM 2082 C C . ASP A 1 268 ? 12.473 22.662 -2.267 1.00 51.97 268 ASP A C 1
ATOM 2084 O O . ASP A 1 268 ? 12.042 23.547 -3.001 1.00 51.97 268 ASP A O 1
ATOM 2088 N N . LEU A 1 269 ? 12.711 22.922 -0.969 1.00 43.38 269 LEU A N 1
ATOM 2089 C CA . LEU A 1 269 ? 12.449 24.238 -0.337 1.00 43.38 269 LEU A CA 1
ATOM 2090 C C . LEU A 1 269 ? 13.699 25.097 -0.074 1.00 43.38 269 LEU A C 1
ATOM 2092 O O . LEU A 1 269 ? 13.579 26.204 0.454 1.00 43.38 269 LEU A O 1
ATOM 2096 N N . GLN A 1 270 ? 14.894 24.627 -0.435 1.00 33.22 270 GLN A N 1
ATOM 2097 C CA . GLN A 1 270 ? 16.120 25.413 -0.290 1.00 33.22 270 GLN A CA 1
ATOM 2098 C C . GLN A 1 270 ? 16.390 26.212 -1.580 1.00 33.22 270 GLN A C 1
ATOM 2100 O O . GLN A 1 270 ? 16.586 25.596 -2.629 1.00 33.22 270 GLN A O 1
ATOM 2105 N N . PRO A 1 271 ? 16.418 27.563 -1.552 1.00 38.88 271 PRO A N 1
ATOM 2106 C CA . PRO A 1 271 ? 16.955 28.324 -2.677 1.00 38.88 271 PRO A CA 1
ATOM 2107 C C . PRO A 1 271 ? 18.432 27.945 -2.878 1.00 38.88 271 PRO A C 1
ATOM 2109 O O . PRO A 1 271 ? 19.108 27.624 -1.895 1.00 38.88 271 PRO A O 1
ATOM 2112 N N . PRO A 1 272 ? 18.952 27.964 -4.119 1.00 39.22 272 PRO A N 1
ATOM 2113 C CA . PRO A 1 272 ? 20.334 27.590 -4.379 1.00 39.22 272 PRO A CA 1
ATOM 2114 C C . PRO A 1 272 ? 21.256 28.560 -3.637 1.00 39.22 272 PRO A C 1
ATOM 2116 O O . PRO A 1 272 ? 21.328 29.744 -3.964 1.00 39.22 272 PRO A O 1
ATOM 2119 N N . VAL A 1 273 ? 21.936 28.062 -2.606 1.00 36.91 273 VAL A N 1
ATOM 2120 C CA . VAL A 1 273 ? 23.020 28.788 -1.947 1.00 36.91 273 VAL A CA 1
ATOM 2121 C C . VAL A 1 273 ? 24.233 28.671 -2.861 1.00 36.91 273 VAL A C 1
ATOM 2123 O O . VAL A 1 273 ? 24.775 27.585 -3.064 1.00 36.91 273 VAL A O 1
ATOM 2126 N N . THR A 1 274 ? 24.606 29.793 -3.467 1.00 42.56 274 THR A N 1
ATOM 2127 C CA . THR A 1 274 ? 25.863 29.947 -4.194 1.00 42.56 274 THR A CA 1
ATOM 2128 C C . THR A 1 274 ? 26.996 29.949 -3.181 1.00 42.56 274 THR A C 1
ATOM 2130 O O . THR A 1 274 ? 27.254 30.990 -2.590 1.00 42.56 274 THR A O 1
ATOM 2133 N N . ASP A 1 275 ? 27.688 28.824 -3.014 1.00 37.19 275 ASP A N 1
ATOM 2134 C CA . ASP A 1 275 ? 29.002 28.809 -2.376 1.00 37.19 275 ASP A CA 1
ATOM 2135 C C . ASP A 1 275 ? 30.031 28.104 -3.269 1.00 37.19 275 ASP A C 1
ATOM 2137 O O . ASP A 1 275 ? 29.809 27.042 -3.851 1.00 37.19 275 ASP A O 1
ATOM 2141 N N . THR A 1 276 ? 31.151 28.805 -3.415 1.00 32.12 276 THR A N 1
ATOM 2142 C CA . THR A 1 276 ? 32.381 28.499 -4.151 1.00 32.12 276 THR A CA 1
ATOM 2143 C C . THR A 1 276 ? 33.009 27.135 -3.811 1.00 32.12 276 THR A C 1
ATOM 2145 O O . THR A 1 276 ? 32.739 26.570 -2.754 1.00 32.12 276 THR A O 1
ATOM 2148 N N . PRO A 1 277 ? 33.864 26.587 -4.699 1.00 42.88 277 PRO A N 1
ATOM 2149 C CA . PRO A 1 277 ? 34.136 25.159 -4.757 1.00 42.88 277 PRO A CA 1
ATOM 2150 C C . PRO A 1 277 ? 35.258 24.746 -3.804 1.00 42.88 277 PRO A C 1
ATOM 2152 O O . PRO A 1 277 ? 36.407 25.146 -3.985 1.00 42.88 277 PRO A O 1
ATOM 2155 N N . GLU A 1 278 ? 34.957 23.849 -2.868 1.00 32.31 278 GLU A N 1
ATOM 2156 C CA . GLU A 1 278 ? 35.976 23.058 -2.178 1.00 32.31 278 GLU A CA 1
ATOM 2157 C C . GLU A 1 278 ? 35.881 21.589 -2.611 1.00 32.31 278 GLU A C 1
ATOM 2159 O O . GLU A 1 278 ? 35.148 20.755 -2.094 1.00 32.31 278 GLU A O 1
ATOM 2164 N N . ASN A 1 279 ? 36.592 21.349 -3.707 1.00 41.66 279 ASN A N 1
ATOM 2165 C CA . ASN A 1 279 ? 37.294 20.142 -4.119 1.00 41.66 279 ASN A CA 1
ATOM 2166 C C . ASN A 1 279 ? 37.188 18.900 -3.197 1.00 41.66 279 ASN A C 1
ATOM 2168 O O . ASN A 1 279 ? 38.070 18.671 -2.373 1.00 41.66 279 ASN A O 1
ATOM 2172 N N . THR A 1 280 ? 36.185 18.032 -3.395 1.00 32.00 280 THR A N 1
ATOM 2173 C CA . THR A 1 280 ? 36.320 16.560 -3.261 1.00 32.00 280 THR A CA 1
ATOM 2174 C C . THR A 1 280 ? 35.087 15.809 -3.798 1.00 32.00 280 THR A C 1
ATOM 2176 O O . THR A 1 280 ? 33.973 16.086 -3.385 1.00 32.00 280 THR A O 1
ATOM 2179 N N . THR A 1 281 ? 35.319 14.826 -4.686 1.00 39.94 281 THR A N 1
ATOM 2180 C CA . THR A 1 281 ? 34.473 13.652 -5.050 1.00 39.94 281 THR A CA 1
ATOM 2181 C C . THR A 1 281 ? 32.966 13.823 -5.326 1.00 39.94 281 THR A C 1
ATOM 2183 O O . THR A 1 281 ? 32.212 14.232 -4.457 1.00 39.94 281 THR A O 1
ATOM 2186 N N . GLY A 1 282 ? 32.468 13.278 -6.445 1.00 28.08 282 GLY A N 1
ATOM 2187 C CA . GLY A 1 282 ? 31.055 12.871 -6.526 1.00 28.08 282 GLY A CA 1
ATOM 2188 C C . GLY A 1 282 ? 30.455 12.929 -7.922 1.00 28.08 282 GLY A C 1
ATOM 2189 O O . GLY A 1 282 ? 30.516 13.954 -8.591 1.00 28.08 282 GLY A O 1
ATOM 2190 N N . TYR A 1 283 ? 29.872 11.810 -8.348 1.00 33.00 283 TYR A N 1
ATOM 2191 C CA . TYR A 1 283 ? 29.106 11.657 -9.582 1.00 33.00 283 TYR A CA 1
ATOM 2192 C C . TYR A 1 283 ? 28.093 12.797 -9.757 1.00 33.00 283 TYR A C 1
ATOM 2194 O O . TYR A 1 283 ? 27.118 12.894 -9.013 1.00 33.00 283 TYR A O 1
ATOM 2202 N N . GLN A 1 284 ? 28.333 13.647 -10.755 1.00 32.22 284 GLN A N 1
ATOM 2203 C CA . GLN A 1 284 ? 27.415 14.709 -11.143 1.00 32.22 284 GLN A CA 1
ATOM 2204 C C . GLN A 1 284 ? 26.161 14.112 -11.784 1.00 32.22 284 GLN A C 1
ATOM 2206 O O . GLN A 1 284 ? 26.202 13.443 -12.816 1.00 32.22 284 GLN A O 1
ATOM 2211 N N . THR A 1 285 ? 25.032 14.391 -11.146 1.00 34.22 285 THR A N 1
ATOM 2212 C CA . THR A 1 285 ? 23.682 14.253 -11.670 1.00 34.22 285 THR A CA 1
ATOM 2213 C C . THR A 1 285 ? 23.468 15.235 -12.824 1.00 34.22 285 THR A C 1
ATOM 2215 O O . THR A 1 285 ? 23.581 16.449 -12.674 1.00 34.22 285 THR A O 1
ATOM 2218 N N . ILE A 1 286 ? 23.132 14.700 -13.997 1.00 38.84 286 ILE A N 1
ATOM 2219 C CA . ILE A 1 286 ? 22.772 15.457 -15.202 1.00 38.84 286 ILE A CA 1
ATOM 2220 C C . ILE A 1 286 ? 21.283 15.826 -15.102 1.00 38.84 286 ILE A C 1
ATOM 2222 O O . ILE A 1 286 ? 20.435 15.221 -15.747 1.00 38.84 286 ILE A O 1
ATOM 2226 N N . PHE A 1 287 ? 20.938 16.796 -14.259 1.00 34.97 287 PHE A N 1
ATOM 2227 C CA . PHE A 1 287 ? 19.633 17.464 -14.306 1.00 34.97 287 PHE A CA 1
ATOM 2228 C C . PHE A 1 287 ? 19.869 18.967 -14.413 1.00 34.97 287 PHE A C 1
ATOM 2230 O O . PHE A 1 287 ? 20.040 19.663 -13.419 1.00 34.97 287 PHE A O 1
ATOM 2237 N N . GLY A 1 288 ? 19.933 19.441 -15.658 1.00 28.98 288 GLY A N 1
ATOM 2238 C CA . GLY A 1 288 ? 20.147 20.852 -15.979 1.00 28.98 288 GLY A CA 1
ATOM 2239 C C . GLY A 1 288 ? 20.198 21.162 -17.477 1.00 28.98 288 GLY A C 1
ATOM 2240 O O . GLY A 1 288 ? 20.920 22.069 -17.868 1.00 28.98 288 GLY A O 1
ATOM 2241 N N . PHE A 1 289 ? 19.490 20.409 -18.333 1.00 29.53 289 PHE A N 1
ATOM 2242 C CA . PHE A 1 289 ? 19.573 20.595 -19.795 1.00 29.53 289 PHE A CA 1
ATOM 2243 C C . PHE A 1 289 ? 18.241 20.800 -20.532 1.00 29.53 289 PHE A C 1
ATOM 2245 O O . PHE A 1 289 ? 18.231 20.791 -21.759 1.00 29.53 289 PHE A O 1
ATOM 2252 N N . LEU A 1 290 ? 17.128 21.036 -19.830 1.00 33.00 290 LEU A N 1
ATOM 2253 C CA . LEU A 1 290 ? 15.826 21.271 -20.477 1.00 33.00 290 LEU A CA 1
ATOM 2254 C C . LEU A 1 290 ? 15.269 22.690 -20.323 1.00 33.00 290 LEU A C 1
ATOM 2256 O O . LEU A 1 290 ? 14.080 22.879 -20.538 1.00 33.00 290 LEU A O 1
ATOM 2260 N N . ASP A 1 291 ? 16.115 23.684 -20.044 1.00 32.59 291 ASP A N 1
ATOM 2261 C CA . ASP A 1 291 ? 15.681 25.093 -20.086 1.00 32.59 291 ASP A CA 1
ATOM 2262 C C . ASP A 1 291 ? 16.611 26.026 -20.876 1.00 32.59 291 ASP A C 1
ATOM 2264 O O . ASP A 1 291 ? 16.544 27.248 -20.767 1.00 32.59 291 ASP A O 1
ATOM 2268 N N . SER A 1 292 ? 17.472 25.474 -21.736 1.00 31.45 292 SER A N 1
ATOM 2269 C CA . SER A 1 292 ? 18.285 26.272 -22.655 1.00 31.45 292 SER A CA 1
ATOM 2270 C C . SER A 1 292 ? 17.905 25.996 -24.108 1.00 31.45 292 SER A C 1
ATOM 2272 O O . SER A 1 292 ? 18.171 24.940 -24.683 1.00 31.45 292 SER A O 1
ATOM 2274 N N . THR A 1 293 ? 17.299 27.000 -24.739 1.00 38.69 293 THR A N 1
ATOM 2275 C CA . THR A 1 293 ? 17.015 27.110 -26.179 1.00 38.69 293 THR A CA 1
ATOM 2276 C C . THR A 1 293 ? 18.288 27.210 -27.040 1.00 38.69 293 THR A C 1
ATOM 2278 O O . THR A 1 293 ? 18.351 28.003 -27.978 1.00 38.69 293 THR A O 1
ATOM 2281 N N . SER A 1 294 ? 19.336 26.442 -26.737 1.00 43.84 294 SER A N 1
ATOM 2282 C CA . SER A 1 294 ? 20.645 26.562 -27.393 1.00 43.84 294 SER A CA 1
ATOM 2283 C C . SER A 1 294 ? 21.423 25.249 -27.540 1.00 43.84 294 SER A C 1
ATOM 2285 O O . SER A 1 294 ? 22.647 25.273 -27.656 1.00 43.84 294 SER A O 1
ATOM 2287 N N . SER A 1 295 ? 20.755 24.092 -27.604 1.00 41.16 295 SER A N 1
ATOM 2288 C CA . SER A 1 295 ? 21.424 22.835 -27.972 1.00 41.16 295 SER A CA 1
ATOM 2289 C C . SER A 1 295 ? 21.326 22.557 -29.481 1.00 41.16 295 SER A C 1
ATOM 2291 O O . SER A 1 295 ? 20.257 22.606 -30.095 1.00 41.16 295 SER A O 1
ATOM 2293 N N . SER A 1 296 ? 22.472 22.246 -30.093 1.00 50.53 296 SER A N 1
ATOM 2294 C CA . SER A 1 296 ? 22.658 22.004 -31.534 1.00 50.53 296 SER A CA 1
ATOM 2295 C C . SER A 1 296 ? 21.806 20.860 -32.109 1.00 50.53 296 SER A C 1
ATOM 2297 O O . SER A 1 296 ? 21.621 20.788 -33.322 1.00 50.53 296 SER A O 1
ATOM 2299 N N . LEU A 1 297 ? 21.226 20.002 -31.261 1.00 46.00 297 LEU A N 1
ATOM 2300 C CA . LEU A 1 297 ? 20.276 18.963 -31.672 1.00 46.00 297 LEU A CA 1
ATOM 2301 C C . LEU A 1 297 ? 18.869 19.514 -31.968 1.00 46.00 297 LEU A C 1
ATOM 2303 O O . LEU A 1 297 ? 18.217 19.040 -32.898 1.00 46.00 297 LEU A O 1
ATOM 2307 N N . GLY A 1 298 ? 18.410 20.533 -31.231 1.00 46.38 298 GLY A N 1
ATOM 2308 C CA . GLY A 1 298 ? 17.109 21.174 -31.467 1.00 46.38 298 GLY A CA 1
ATOM 2309 C C . GLY A 1 298 ? 17.084 21.969 -32.775 1.00 46.38 298 GLY A C 1
ATOM 2310 O O . GLY A 1 298 ? 16.095 21.949 -33.507 1.00 46.38 298 GLY A O 1
ATOM 2311 N N . GLN A 1 299 ? 18.214 22.589 -33.129 1.00 50.19 299 GLN A N 1
ATOM 2312 C CA . GLN A 1 299 ? 18.391 23.238 -34.430 1.00 50.19 299 GLN A CA 1
ATOM 2313 C C . GLN A 1 299 ? 18.415 22.224 -35.582 1.00 50.19 299 GLN A C 1
ATOM 2315 O O . GLN A 1 299 ? 17.859 22.514 -36.638 1.00 50.19 299 GLN A O 1
ATOM 2320 N N . LEU A 1 300 ? 18.973 21.023 -35.380 1.00 50.09 300 LEU A N 1
ATOM 2321 C CA . LEU A 1 300 ? 18.995 19.963 -36.396 1.00 50.09 300 LEU A CA 1
ATOM 2322 C C . LEU A 1 300 ? 17.602 19.366 -36.649 1.00 50.09 300 LEU A C 1
ATOM 2324 O O . LEU A 1 300 ? 17.243 19.111 -37.798 1.00 50.09 300 LEU A O 1
ATOM 2328 N N . ALA A 1 301 ? 16.787 19.211 -35.601 1.00 52.84 301 ALA A N 1
ATOM 2329 C CA . ALA A 1 301 ? 15.399 18.772 -35.737 1.00 52.84 301 ALA A CA 1
ATOM 2330 C C . ALA A 1 301 ? 14.564 19.780 -36.546 1.00 52.84 301 ALA A C 1
ATOM 2332 O O . ALA A 1 301 ? 13.822 19.384 -37.441 1.00 52.84 301 ALA A O 1
ATOM 2333 N N . ILE A 1 302 ? 14.740 21.086 -36.316 1.00 57.72 302 ILE A N 1
ATOM 2334 C CA . ILE A 1 302 ? 14.043 22.133 -37.080 1.00 57.72 302 ILE A CA 1
ATOM 2335 C C . ILE A 1 302 ? 14.554 22.195 -38.531 1.00 57.72 302 ILE A C 1
ATOM 2337 O O . ILE A 1 302 ? 13.746 22.292 -39.453 1.00 57.72 302 ILE A O 1
ATOM 2341 N N . LEU A 1 303 ? 15.867 22.070 -38.760 1.00 58.16 303 LEU A N 1
ATOM 2342 C CA . LEU A 1 303 ? 16.469 22.115 -40.101 1.00 58.16 303 LEU A CA 1
ATOM 2343 C C . LEU A 1 303 ? 16.108 20.922 -40.991 1.00 58.16 303 LEU A C 1
ATOM 2345 O O . LEU A 1 303 ? 16.119 21.073 -42.207 1.00 58.16 303 LEU A O 1
ATOM 2349 N N . VAL A 1 304 ? 15.791 19.759 -40.417 1.00 59.97 304 VAL A N 1
ATOM 2350 C CA . VAL A 1 304 ? 15.443 18.553 -41.189 1.00 59.97 304 VAL A CA 1
ATOM 2351 C C . VAL A 1 304 ? 13.931 18.352 -41.276 1.00 59.97 304 VAL A C 1
ATOM 2353 O O . VAL A 1 304 ? 13.416 18.026 -42.343 1.00 59.97 304 VAL A O 1
ATOM 2356 N N . ILE A 1 305 ? 13.188 18.583 -40.192 1.00 61.06 305 ILE A N 1
ATOM 2357 C CA . ILE A 1 305 ? 11.750 18.282 -40.148 1.00 61.06 305 ILE A CA 1
ATOM 2358 C C . ILE A 1 305 ? 10.932 19.378 -40.847 1.00 61.06 305 ILE A C 1
ATOM 2360 O O . ILE A 1 305 ? 9.992 19.065 -41.580 1.00 61.06 305 ILE A O 1
ATOM 2364 N N . LEU A 1 306 ? 11.308 20.655 -40.703 1.00 67.06 306 LEU A N 1
ATOM 2365 C CA . LEU A 1 306 ? 10.588 21.768 -41.327 1.00 67.06 306 LEU A CA 1
ATOM 2366 C C . LEU A 1 306 ? 10.577 21.706 -42.869 1.00 67.06 306 LEU A C 1
ATOM 2368 O O . LEU A 1 306 ? 9.487 21.824 -43.430 1.00 67.06 306 LEU A O 1
ATOM 2372 N N . PRO A 1 307 ? 11.699 21.473 -43.587 1.00 72.31 307 PRO A N 1
ATOM 2373 C CA . PRO A 1 307 ? 11.661 21.376 -45.047 1.00 72.31 307 PRO A CA 1
ATOM 2374 C C . PRO A 1 307 ? 10.906 20.140 -45.545 1.00 72.31 307 PRO A C 1
ATOM 2376 O O . PRO A 1 307 ? 10.279 20.209 -46.599 1.00 72.31 307 PRO A O 1
ATOM 2379 N N . VAL A 1 308 ? 10.897 19.036 -44.790 1.00 69.81 308 VAL A N 1
ATOM 2380 C CA . VAL A 1 308 ? 10.111 17.840 -45.140 1.00 69.81 308 VAL A CA 1
ATOM 2381 C C . VAL A 1 308 ? 8.611 18.126 -45.029 1.00 69.81 308 VAL A C 1
ATOM 2383 O O . VAL A 1 308 ? 7.855 17.785 -45.937 1.00 69.81 308 VAL A O 1
ATOM 2386 N N . ILE A 1 309 ? 8.172 18.820 -43.974 1.00 70.19 309 ILE A N 1
ATOM 2387 C CA . ILE A 1 309 ? 6.770 19.242 -43.827 1.00 70.19 309 ILE A CA 1
ATOM 2388 C C . ILE A 1 309 ? 6.382 20.239 -44.929 1.00 70.19 309 ILE A C 1
ATOM 2390 O O . ILE A 1 309 ? 5.314 20.112 -45.529 1.00 70.19 309 ILE A O 1
ATOM 2394 N N . LEU A 1 310 ? 7.261 21.193 -45.250 1.00 73.25 310 LEU A N 1
ATOM 2395 C CA . LEU A 1 310 ? 7.030 22.181 -46.308 1.00 73.25 310 LEU A CA 1
ATOM 2396 C C . LEU A 1 310 ? 6.920 21.520 -47.688 1.00 73.25 310 LEU A C 1
ATOM 2398 O O . LEU A 1 310 ? 6.038 21.878 -48.465 1.00 73.25 310 LEU A O 1
ATOM 2402 N N . LEU A 1 311 ? 7.745 20.504 -47.963 1.00 76.44 311 LEU A N 1
ATOM 2403 C CA . LEU A 1 311 ? 7.679 19.699 -49.183 1.00 76.44 311 LEU A CA 1
ATOM 2404 C C . LEU A 1 311 ? 6.352 18.931 -49.284 1.00 76.44 311 LEU A C 1
ATOM 2406 O O . LEU A 1 311 ? 5.726 18.930 -50.342 1.00 76.44 311 LEU A O 1
ATOM 2410 N N . ILE A 1 312 ? 5.888 18.320 -48.187 1.00 75.12 312 ILE A N 1
ATOM 2411 C CA . ILE A 1 312 ? 4.602 17.602 -48.146 1.00 75.12 312 ILE A CA 1
ATOM 2412 C C . ILE A 1 312 ? 3.433 18.562 -48.418 1.00 75.12 312 ILE A C 1
ATOM 2414 O O . ILE A 1 312 ? 2.530 18.225 -49.187 1.00 75.12 312 ILE A O 1
ATOM 2418 N N . LEU A 1 313 ? 3.462 19.769 -47.844 1.00 75.69 313 LEU A N 1
ATOM 2419 C CA . LEU A 1 313 ? 2.447 20.800 -48.087 1.00 75.69 313 LEU A CA 1
ATOM 2420 C C . LEU A 1 313 ? 2.481 21.329 -49.529 1.00 75.69 313 LEU A C 1
ATOM 2422 O O . LEU A 1 313 ? 1.432 21.550 -50.129 1.00 75.69 313 LEU A O 1
ATOM 2426 N N . LEU A 1 314 ? 3.668 21.486 -50.117 1.00 79.44 314 LEU A N 1
ATOM 2427 C CA . LEU A 1 314 ? 3.821 21.901 -51.513 1.00 79.44 314 LEU A CA 1
ATOM 2428 C C . LEU A 1 314 ? 3.265 20.849 -52.476 1.00 79.44 314 LEU A C 1
ATOM 2430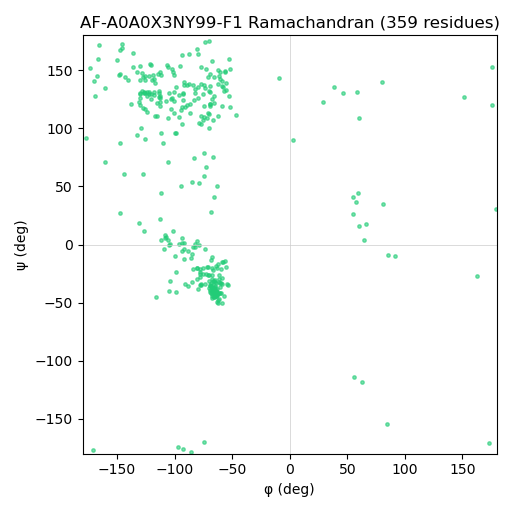 O O . LEU A 1 314 ? 2.526 21.186 -53.400 1.00 79.44 314 LEU A O 1
ATOM 2434 N N . ILE A 1 315 ? 3.572 19.571 -52.233 1.00 75.38 315 ILE A N 1
ATOM 2435 C CA . ILE A 1 315 ? 3.056 18.455 -53.031 1.00 75.38 315 ILE A CA 1
ATOM 2436 C C . ILE A 1 315 ? 1.532 18.365 -52.893 1.00 75.38 315 ILE A C 1
ATOM 2438 O O . ILE A 1 315 ? 0.841 18.203 -53.900 1.00 75.38 315 ILE A O 1
ATOM 2442 N N . SER A 1 316 ? 0.984 18.517 -51.682 1.00 77.75 316 SER A N 1
ATOM 2443 C CA . SER A 1 316 ? -0.468 18.471 -51.477 1.00 77.75 316 SER A CA 1
ATOM 2444 C C . SER A 1 316 ? -1.181 19.633 -52.178 1.00 77.75 316 SER A C 1
ATOM 2446 O O . SER A 1 316 ? -2.197 19.407 -52.838 1.00 77.75 316 SER A O 1
ATOM 2448 N N . ALA A 1 317 ? -0.612 20.842 -52.143 1.00 75.94 317 ALA A N 1
ATOM 2449 C CA . ALA A 1 317 ? -1.136 22.005 -52.851 1.00 75.94 317 ALA A CA 1
ATOM 2450 C C . ALA A 1 317 ? -1.099 21.825 -54.380 1.00 75.94 317 ALA A C 1
ATOM 2452 O O . ALA A 1 317 ? -2.087 22.118 -55.054 1.00 75.94 317 ALA A O 1
ATOM 2453 N N . LEU A 1 318 ? -0.008 21.283 -54.932 1.00 75.44 318 LEU A N 1
ATOM 2454 C CA . LEU A 1 318 ? 0.139 21.003 -56.368 1.00 75.44 318 LEU A CA 1
ATOM 2455 C C . LEU A 1 318 ? -0.863 19.955 -56.858 1.00 75.44 318 LEU A C 1
ATOM 2457 O O . LEU A 1 318 ? -1.478 20.128 -57.912 1.00 75.44 318 LEU A O 1
ATOM 2461 N N . VAL A 1 319 ? -1.067 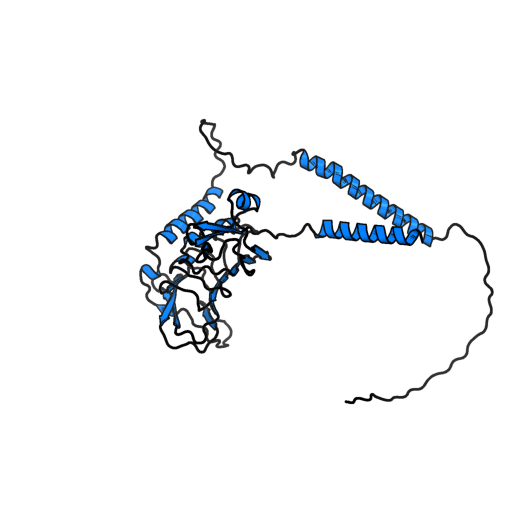18.889 -56.080 1.00 76.69 319 VAL A N 1
ATOM 2462 C CA . VAL A 1 319 ? -2.075 17.864 -56.377 1.00 76.69 319 VAL A CA 1
ATOM 2463 C C . VAL A 1 319 ? -3.479 18.466 -56.319 1.00 76.69 319 VAL A C 1
ATOM 2465 O O . VAL A 1 319 ? -4.284 18.216 -57.217 1.00 76.69 319 VAL A O 1
ATOM 2468 N N . CYS A 1 320 ? -3.765 19.309 -55.324 1.00 73.44 320 CYS A N 1
ATOM 2469 C CA . CYS A 1 320 ? -5.055 19.985 -55.202 1.00 73.44 320 CYS A CA 1
ATOM 2470 C C . CYS A 1 320 ? -5.313 20.935 -56.389 1.00 73.44 320 CYS A C 1
ATOM 2472 O O . CYS A 1 320 ? -6.380 20.888 -56.999 1.00 73.44 320 CYS A O 1
ATOM 2474 N N . ALA A 1 321 ? -4.310 21.714 -56.805 1.00 72.06 321 ALA A N 1
ATOM 2475 C CA . ALA A 1 321 ? -4.389 22.589 -57.975 1.00 72.06 321 ALA A CA 1
ATOM 2476 C C . ALA A 1 321 ? -4.581 21.808 -59.288 1.00 72.06 321 ALA A C 1
ATOM 2478 O O . ALA A 1 321 ? -5.405 22.190 -60.118 1.00 72.06 321 ALA A O 1
ATOM 2479 N N . CYS A 1 322 ? -3.887 20.678 -59.467 1.00 67.31 322 CYS A N 1
ATOM 2480 C CA . CYS A 1 322 ? -4.052 19.819 -60.645 1.00 67.31 322 CYS A CA 1
ATOM 2481 C C . CYS A 1 322 ? -5.448 19.181 -60.713 1.00 67.31 322 CYS A C 1
ATOM 2483 O O . CYS A 1 322 ? -6.015 19.043 -61.798 1.00 67.31 322 CYS A O 1
ATOM 2485 N N . LEU A 1 323 ? -6.018 18.797 -59.567 1.00 68.81 323 LEU A N 1
ATOM 2486 C CA . LEU A 1 323 ? -7.381 18.267 -59.499 1.00 68.81 323 LEU A CA 1
ATOM 2487 C C . LEU A 1 323 ? -8.424 19.354 -59.787 1.00 68.81 323 LEU A C 1
ATOM 2489 O O . LEU A 1 323 ? -9.372 19.095 -60.526 1.00 68.81 323 LEU A O 1
ATOM 2493 N N . LEU A 1 324 ? -8.216 20.577 -59.292 1.00 66.12 324 LEU A N 1
ATOM 2494 C CA . LEU A 1 324 ? -9.071 21.726 -59.601 1.00 66.12 324 LEU A CA 1
ATOM 2495 C C . LEU A 1 324 ? -9.010 22.108 -61.090 1.00 66.12 324 LEU A C 1
ATOM 2497 O O . LEU A 1 324 ? -10.054 22.334 -61.696 1.00 66.12 324 LEU A O 1
ATOM 2501 N N . LEU A 1 325 ? -7.826 22.083 -61.712 1.00 62.78 325 LEU A N 1
ATOM 2502 C CA . LEU A 1 325 ? -7.648 22.332 -63.152 1.00 62.78 325 LEU A CA 1
ATOM 2503 C C . LEU A 1 325 ? -8.291 21.252 -64.034 1.00 62.78 325 LEU A C 1
ATOM 2505 O O . LEU A 1 325 ? -8.779 21.546 -65.124 1.00 62.78 325 LEU A O 1
ATOM 2509 N N . ARG A 1 326 ? -8.340 19.999 -63.565 1.00 57.00 326 ARG A N 1
ATOM 2510 C CA . ARG A 1 326 ? -9.078 18.928 -64.254 1.00 57.00 326 ARG A CA 1
ATOM 2511 C C . ARG A 1 326 ? -10.588 19.134 -64.222 1.00 57.00 326 ARG A C 1
ATOM 2513 O O . ARG A 1 326 ? -11.258 18.756 -65.177 1.00 57.00 326 ARG A O 1
ATOM 2520 N N . MET A 1 327 ? -11.115 19.716 -63.148 1.00 56.78 327 MET A N 1
ATOM 2521 C CA . MET A 1 327 ? -12.550 19.974 -63.003 1.00 56.78 327 MET A CA 1
ATOM 2522 C C . MET A 1 327 ? -13.016 21.202 -63.799 1.00 56.78 327 MET A C 1
ATOM 2524 O O . MET A 1 327 ? -14.186 21.269 -64.162 1.00 56.78 327 MET A O 1
ATOM 2528 N N . THR A 1 328 ? -12.126 22.149 -64.120 1.00 56.22 328 THR A N 1
ATOM 2529 C CA . THR A 1 328 ? -12.481 23.391 -64.835 1.00 56.22 328 THR A CA 1
ATOM 2530 C C . THR A 1 328 ? -12.330 23.333 -66.359 1.00 56.22 328 THR A C 1
ATOM 2532 O O . THR A 1 328 ? -12.585 24.330 -67.029 1.00 56.22 328 THR A O 1
ATOM 2535 N N . GLY A 1 329 ? -12.013 22.167 -66.936 1.00 53.62 329 GLY A N 1
ATOM 2536 C CA . GLY A 1 329 ? -12.364 21.846 -68.327 1.00 53.62 329 GLY A CA 1
ATOM 2537 C C . GLY A 1 329 ? -11.839 22.801 -69.408 1.00 53.62 329 GLY A C 1
ATOM 2538 O O . GLY A 1 329 ? -12.530 23.030 -70.398 1.00 53.62 329 GLY A O 1
ATOM 2539 N N . PHE A 1 330 ? -10.629 23.344 -69.258 1.00 49.56 330 PHE A N 1
ATOM 2540 C CA . PHE A 1 330 ? -10.023 24.237 -70.251 1.00 49.56 330 PHE A CA 1
ATOM 2541 C C . PHE A 1 330 ? -8.919 23.519 -71.040 1.00 49.56 330 PHE A C 1
ATOM 2543 O O . PHE A 1 330 ? -7.740 23.751 -70.814 1.00 49.56 330 PHE A O 1
ATOM 2550 N N . LEU A 1 331 ? -9.318 22.587 -71.913 1.00 43.94 331 LEU A N 1
ATOM 2551 C CA . LEU A 1 331 ? -8.631 22.171 -73.152 1.00 43.94 331 LEU A CA 1
ATOM 2552 C C . LEU A 1 331 ? -9.528 21.129 -73.841 1.00 43.94 331 LEU A C 1
ATOM 2554 O O . LEU A 1 331 ? -9.533 19.945 -73.508 1.00 43.94 331 LEU A O 1
ATOM 2558 N N . GLY A 1 332 ? -10.387 21.636 -74.726 1.00 37.12 332 GLY A N 1
ATOM 2559 C CA . GLY A 1 332 ? -11.469 20.901 -75.370 1.00 37.12 332 GLY A CA 1
ATOM 2560 C C . GLY A 1 332 ? -11.054 20.018 -76.549 1.00 37.12 332 GLY A C 1
ATOM 2561 O O . GLY A 1 332 ? -10.000 20.189 -77.156 1.00 37.12 332 GLY A O 1
ATOM 2562 N N . GLY A 1 333 ? -11.975 19.115 -76.894 1.00 34.16 333 GLY A N 1
ATOM 2563 C CA . GLY A 1 333 ? -11.978 18.277 -78.094 1.00 34.16 333 GLY A CA 1
ATOM 2564 C C . GLY A 1 333 ? -13.388 17.743 -78.390 1.00 34.16 333 GLY A C 1
ATOM 2565 O O . GLY A 1 333 ? -13.681 16.587 -78.128 1.00 34.16 333 GLY A O 1
ATOM 2566 N N . THR A 1 334 ? -14.260 18.658 -78.829 1.00 40.09 334 THR A N 1
ATOM 2567 C CA . THR A 1 334 ? -15.460 18.557 -79.702 1.00 40.09 334 THR A CA 1
ATOM 2568 C C . THR A 1 334 ? -16.335 17.282 -79.797 1.00 40.09 334 THR A C 1
ATOM 2570 O O . THR A 1 334 ? -15.889 16.255 -80.291 1.00 40.09 334 THR A O 1
ATOM 2573 N N . THR A 1 335 ? -17.634 17.499 -79.496 1.00 40.41 335 THR A N 1
ATOM 2574 C CA . THR A 1 335 ? -18.900 17.063 -80.169 1.00 40.41 335 THR A CA 1
ATOM 2575 C C . THR A 1 335 ? -19.175 15.555 -80.375 1.00 40.41 335 THR A C 1
ATOM 2577 O O . THR A 1 335 ? -18.361 14.805 -80.879 1.00 40.41 335 THR A O 1
ATOM 2580 N N . ARG A 1 336 ? -20.358 15.016 -80.034 1.00 31.44 336 ARG A N 1
ATOM 2581 C CA . ARG A 1 336 ? -21.684 15.331 -80.604 1.00 31.44 336 ARG A CA 1
ATOM 2582 C C . ARG A 1 336 ? -22.813 14.879 -79.661 1.00 31.44 336 ARG A C 1
ATOM 2584 O O . ARG A 1 336 ? -22.825 13.746 -79.196 1.00 31.44 336 ARG A O 1
ATOM 2591 N N . VAL A 1 337 ? -23.795 15.757 -79.462 1.00 37.88 337 VAL A N 1
ATOM 2592 C CA . VAL A 1 337 ? -25.095 15.460 -78.844 1.00 37.88 337 VAL A CA 1
ATOM 2593 C C . VAL A 1 337 ? -26.082 15.135 -79.964 1.00 37.88 337 VAL A C 1
ATOM 2595 O O . VAL A 1 337 ? -26.363 15.994 -80.797 1.00 37.88 337 VAL A O 1
ATOM 2598 N N . THR A 1 338 ? -26.634 13.923 -79.976 1.00 35.22 338 THR A N 1
ATOM 2599 C CA . THR A 1 338 ? -27.892 13.621 -80.673 1.00 35.22 338 THR A CA 1
ATOM 2600 C C . THR A 1 338 ? -29.027 13.703 -79.667 1.00 35.22 338 THR A C 1
ATOM 2602 O O . THR A 1 338 ? -29.150 12.889 -78.757 1.00 35.22 338 THR A O 1
ATOM 2605 N N . ARG A 1 339 ? -29.833 14.747 -79.836 1.00 38.94 339 ARG A N 1
ATOM 2606 C CA . ARG A 1 339 ? -31.094 14.994 -79.147 1.00 38.94 339 ARG A CA 1
ATOM 2607 C C . ARG A 1 339 ? -32.161 14.141 -79.832 1.00 38.94 339 ARG A C 1
ATOM 2609 O O . ARG A 1 339 ? -32.334 14.289 -81.035 1.00 38.94 339 ARG A O 1
ATOM 2616 N N . ASN A 1 340 ? -32.887 13.316 -79.085 1.00 29.67 340 ASN A N 1
ATOM 2617 C CA . ASN A 1 340 ? -34.243 12.944 -79.472 1.00 29.67 340 ASN A CA 1
ATOM 2618 C C . ASN A 1 340 ? -35.177 13.140 -78.281 1.00 29.67 340 ASN A C 1
ATOM 2620 O O . ASN A 1 340 ? -34.988 12.608 -77.192 1.00 29.67 340 ASN A O 1
ATOM 2624 N N . THR A 1 341 ? -36.136 14.012 -78.536 1.00 37.22 341 THR A N 1
ATOM 2625 C CA . THR A 1 341 ? -37.258 14.448 -77.721 1.00 37.22 341 THR A CA 1
ATOM 2626 C C . THR A 1 341 ? -38.338 13.370 -77.740 1.00 37.22 341 THR A C 1
ATOM 2628 O O . THR A 1 341 ? -38.670 12.911 -78.826 1.00 37.22 341 THR A O 1
ATOM 2631 N N . GLN A 1 342 ? -38.969 13.063 -76.603 1.00 33.09 342 GLN A N 1
ATOM 2632 C CA . GLN A 1 342 ? -40.435 13.082 -76.506 1.00 33.09 342 GLN A CA 1
ATOM 2633 C C . GLN A 1 342 ? -40.936 12.997 -75.058 1.00 33.09 342 GLN A C 1
ATOM 2635 O O . GLN A 1 342 ? -40.311 12.409 -74.181 1.00 33.09 342 GLN A O 1
ATOM 2640 N N . LEU A 1 343 ? -42.043 13.708 -74.853 1.00 34.38 343 LEU A N 1
ATOM 2641 C CA . LEU A 1 343 ? -42.705 14.070 -73.606 1.00 34.38 343 LEU A CA 1
ATOM 2642 C C . LEU A 1 343 ? -43.519 12.928 -72.969 1.00 34.38 343 LEU A C 1
ATOM 2644 O O . LEU A 1 343 ? -44.089 12.109 -73.675 1.00 34.38 343 LEU A O 1
ATOM 2648 N N . ALA A 1 344 ? -43.624 13.032 -71.637 1.00 34.03 344 ALA A N 1
ATOM 2649 C CA . ALA A 1 344 ? -44.795 12.923 -70.749 1.00 34.03 344 ALA A CA 1
ATOM 2650 C C . ALA A 1 344 ? -45.901 11.881 -71.011 1.00 34.03 344 ALA A C 1
ATOM 2652 O O . ALA A 1 344 ? -46.484 11.838 -72.083 1.00 34.03 344 ALA A O 1
ATOM 2653 N N . VAL A 1 345 ? -46.336 11.206 -69.936 1.00 32.72 345 VAL A N 1
ATOM 2654 C CA . VAL A 1 345 ? -47.698 11.322 -69.366 1.00 32.72 345 VAL A CA 1
ATOM 2655 C C . VAL A 1 345 ? -47.746 10.604 -68.007 1.00 32.72 345 VAL A C 1
ATOM 2657 O O . VAL A 1 345 ? -47.112 9.576 -67.791 1.00 32.72 345 VAL A O 1
ATOM 2660 N N . ALA A 1 346 ? -48.466 11.231 -67.080 1.00 35.03 346 ALA A N 1
ATOM 2661 C CA . ALA A 1 346 ? -48.711 10.835 -65.701 1.00 35.03 346 ALA A CA 1
ATOM 2662 C C . ALA A 1 346 ? -49.580 9.572 -65.556 1.00 35.03 346 ALA A C 1
ATOM 2664 O O . ALA A 1 346 ? -50.411 9.292 -66.414 1.00 35.03 346 ALA A O 1
ATOM 2665 N N . SER A 1 347 ? -49.489 8.886 -64.413 1.00 32.50 347 SER A N 1
ATOM 2666 C CA . SER A 1 347 ? -50.644 8.565 -63.548 1.00 32.50 347 SER A CA 1
ATOM 2667 C C . SER A 1 347 ? -50.242 7.679 -62.358 1.00 32.50 347 SER A C 1
ATOM 2669 O O . SER A 1 347 ? -49.227 6.994 -62.360 1.00 32.50 347 SER A O 1
ATOM 2671 N N . GLN A 1 348 ? -51.036 7.832 -61.306 1.00 33.72 348 GLN A N 1
ATOM 2672 C CA . GLN A 1 348 ? -50.895 7.434 -59.905 1.00 33.72 348 GLN A CA 1
ATOM 2673 C C . GLN A 1 348 ? -50.984 5.911 -59.603 1.00 33.72 348 GLN A C 1
ATOM 2675 O O . GLN A 1 348 ? -51.259 5.126 -60.507 1.00 33.72 348 GLN A O 1
ATOM 2680 N N . PRO A 1 349 ? -50.751 5.498 -58.330 1.00 57.09 349 PRO A N 1
ATOM 2681 C CA . PRO A 1 349 ? -50.559 4.110 -57.881 1.00 57.09 349 PRO A CA 1
ATOM 2682 C C . PRO A 1 349 ? -51.897 3.395 -57.578 1.00 57.09 349 PRO A C 1
ATOM 2684 O O . PRO A 1 349 ? -52.953 4.014 -57.716 1.00 57.09 349 PRO A O 1
ATOM 2687 N N . PRO A 1 350 ? -51.891 2.119 -57.129 1.00 43.91 350 PRO A N 1
ATOM 2688 C CA . PRO A 1 350 ? -52.025 1.895 -55.680 1.00 43.91 350 PRO A CA 1
ATOM 2689 C C . PRO A 1 350 ? -51.348 0.627 -55.095 1.00 43.91 350 PRO A C 1
ATOM 2691 O O . PRO A 1 350 ? -51.075 -0.365 -55.761 1.00 43.91 350 PRO A O 1
ATOM 2694 N N . SER A 1 351 ? -51.119 0.729 -53.784 1.00 33.12 351 SER A N 1
ATOM 2695 C CA . SER A 1 351 ? -51.046 -0.275 -52.704 1.00 33.12 351 SER A CA 1
ATOM 2696 C C . SER A 1 351 ? -51.458 -1.737 -52.957 1.00 33.12 351 SER A C 1
ATOM 2698 O O . SER A 1 351 ? -52.526 -1.984 -53.507 1.00 33.12 351 SER A O 1
ATOM 2700 N N . THR A 1 352 ? -50.737 -2.688 -52.337 1.00 36.66 352 THR A N 1
ATOM 2701 C CA . THR A 1 352 ? -51.193 -3.580 -51.223 1.00 36.66 352 THR A CA 1
ATOM 2702 C C . THR A 1 352 ? -50.086 -4.603 -50.867 1.00 36.66 352 THR A C 1
ATOM 2704 O O . THR A 1 352 ? -49.469 -5.175 -51.753 1.00 36.66 352 THR A O 1
ATOM 2707 N N . VAL A 1 353 ? -49.578 -4.628 -49.625 1.00 38.25 353 VAL A N 1
ATOM 2708 C CA . VAL A 1 353 ? -49.936 -5.538 -48.505 1.00 38.25 353 VAL A CA 1
ATOM 2709 C C . VAL A 1 353 ? -49.707 -7.031 -48.813 1.00 38.25 353 VAL A C 1
ATOM 2711 O O . VAL A 1 353 ? -50.503 -7.613 -49.532 1.00 38.25 353 VAL A O 1
ATOM 2714 N N . TYR A 1 354 ? -48.693 -7.666 -48.199 1.00 33.03 354 TYR A N 1
ATOM 2715 C CA . TYR A 1 354 ? -48.859 -8.820 -47.290 1.00 33.03 354 TYR A CA 1
ATOM 2716 C C . TYR A 1 354 ? -47.536 -9.236 -46.613 1.00 33.03 354 TYR A C 1
ATOM 2718 O O . TYR A 1 354 ? -46.442 -8.999 -47.113 1.00 33.03 354 TYR A O 1
ATOM 2726 N N . ASN A 1 355 ? -47.708 -9.803 -45.423 1.00 38.28 355 ASN A N 1
ATOM 2727 C CA . ASN A 1 355 ? -46.777 -9.976 -44.308 1.00 38.28 355 ASN A CA 1
ATOM 2728 C C . ASN A 1 355 ? -46.017 -11.342 -44.354 1.00 38.28 355 ASN A C 1
ATOM 2730 O O . ASN A 1 355 ? -46.181 -12.087 -45.320 1.00 38.28 355 ASN A O 1
ATOM 2734 N N . PRO A 1 356 ? -45.185 -11.683 -43.342 1.00 53.31 356 PRO A N 1
ATOM 2735 C CA . PRO A 1 356 ? -44.067 -12.628 -43.425 1.00 53.31 356 PRO A CA 1
ATOM 2736 C C . PRO A 1 356 ? -44.461 -14.087 -43.165 1.00 53.31 356 PRO A C 1
ATOM 2738 O O . PRO A 1 356 ? -45.490 -14.370 -42.553 1.00 53.31 356 PRO A O 1
ATOM 2741 N N . ILE A 1 357 ? -43.575 -15.015 -43.541 1.00 39.78 357 ILE A N 1
ATOM 2742 C CA . ILE A 1 357 ? -43.650 -16.422 -43.134 1.00 39.78 357 ILE A CA 1
ATOM 2743 C C . ILE A 1 357 ? -42.377 -16.810 -42.378 1.00 39.78 357 ILE A C 1
ATOM 2745 O O . ILE A 1 357 ? -41.257 -16.634 -42.852 1.00 39.78 357 ILE A O 1
ATOM 2749 N N . SER A 1 358 ? -42.624 -17.331 -41.179 1.00 38.44 358 SER A N 1
ATOM 2750 C CA . SER A 1 358 ? -41.721 -18.027 -40.271 1.00 38.44 358 SER A CA 1
ATOM 2751 C C . SER A 1 358 ? -41.809 -19.547 -40.489 1.00 38.44 358 SER A C 1
ATOM 2753 O O . SER A 1 358 ? -42.831 -20.037 -40.973 1.00 38.44 358 SER A O 1
ATOM 2755 N N . ALA A 1 359 ? -40.792 -20.256 -39.981 1.00 38.62 359 ALA A N 1
ATOM 2756 C CA . ALA A 1 359 ? -40.686 -21.707 -39.756 1.00 38.62 359 ALA A CA 1
ATOM 2757 C C . ALA A 1 359 ? -40.334 -22.535 -41.013 1.00 38.62 359 ALA A C 1
ATOM 2759 O O . ALA A 1 359 ? -40.814 -22.247 -42.101 1.00 38.62 359 ALA A O 1
ATOM 2760 N N . LYS A 1 360 ? -39.484 -23.568 -40.994 1.00 38.75 360 LYS A N 1
ATOM 2761 C CA . LYS A 1 360 ? -39.167 -24.670 -40.049 1.00 38.75 360 LYS A CA 1
ATOM 2762 C C . LYS A 1 360 ? -37.823 -25.282 -40.548 1.00 38.75 360 LYS A C 1
ATOM 2764 O O . LYS A 1 360 ? -37.494 -25.064 -41.710 1.00 38.75 360 LYS A O 1
ATOM 2769 N N . VAL A 1 361 ? -36.990 -26.010 -39.800 1.00 44.28 361 VAL A N 1
ATOM 2770 C CA . VAL A 1 361 ? -37.186 -27.183 -38.921 1.00 44.28 361 VAL A CA 1
ATOM 2771 C C . VAL A 1 361 ? -36.086 -27.186 -37.867 1.00 44.28 361 VAL A C 1
ATOM 2773 O O . VAL A 1 361 ? -34.936 -26.869 -38.249 1.00 44.28 361 VAL A O 1
#

Radius of gyration: 32.96 Å; Cα contacts (8 Å, |Δi|>4): 616; chains: 1; bounding box: 89×57×103 Å

Foldseek 3Di:
DVVVVVVVVVVVVVVVVCCVVVVPDDPWDWWKFWDDDPLETEIATDLDPVVCVVVVGHTWDWGDDQLEIETHPDDDDDPDDPVRHRPFYAYDQLRCLSQAPLVPSSHRQEYEYQGQHDPDAQALRSCFNNQNHQYYHYQNYAHRHEQENAQLHANHAEYEHEPPHHYPFKHKHFQNHFKYKYAQQAQPQKDWAKAQAPVHNSMIMIGIDGHGGDNDRMEMEGQDDDPDPDDDVYHYHYYDHDDVVSVVVPVPSSVVSNVRNVVVNVVPVDDDDDDDDDDDDDDDDPDDPPPDPDDPVVVVCCVPVVVVVVVVVVVVVVVVVVVVVVVVDPDDDDDDDDDDDDDDDDDDDDDDDDDDDDDDD

Sequence (361 aa):
MQNMHLLLALRILFFHLTFLVYGGTELRDCFCGYKRSGMLAMLRCFPNKDFMAAAVFQPVACNRVKDLIRIGGEEIVWEESAKDRPLGMSIDPYGLSDLDFRGTAQSATNLQLDLPLNAKFLDSFAFAGLSSLKGLRAWRQSLALESCSLAGLPKLETVVLNCSSTFTNFLTFGDSFRSLRLVGCRDLPIQFVCTRCSQQPNTNVLRVLPGPPSTESQIIFETVPPEDGERLPVGQCVPGVCSDEHLCRNNYALKLSKEFTLKQTTTDLQPPVTDTPENTTGYQTIFGFLDSTSSSLGQLAILVILPVILLILLISALVCACLLLRMTGFLGGTTRVTRNTQLAVASQPPSTVYNPISAKV

Secondary structure (DSSP, 8-state):
-HHHHHHHHHHHHHHHHHHHHHTT------EEEEEEETTEEEEEEESSHHHHHHTTPEEE-EEEETTEEEEE-S-----S-TTTS-SEEEEPTTTTGGGS-TTSTTS-SEEEEES-EEEEEE-TTTTTT-TT--EEEE-SS-EEE-TTTTTT-TT--EEEEETT-EESSEEEE-TT--EEEEES-BT-SEEEEEEEETTSTT-EEEEEEE-SPBS-SEEEEESS--SS-----EEE-EEEPPPTTTTTTT-HHHHHHHHHHHHHHHTTSS-------------------SS-TT-HHHHHHHHHHHHHHHHHHHHHHHHHHHHHHHHTT-S------------------------------